Protein AF-A0A428YIZ1-F1 (afdb_monomer_lite)

Structure (mmCIF, N/CA/C/O backbone):
data_AF-A0A428YIZ1-F1
#
_entry.id   AF-A0A428YIZ1-F1
#
loop_
_atom_site.group_PDB
_atom_site.id
_atom_site.type_symbol
_atom_site.label_atom_id
_atom_site.label_alt_id
_atom_site.label_comp_id
_atom_site.label_asym_id
_atom_site.label_entity_id
_atom_site.label_seq_id
_atom_site.pdbx_PDB_ins_code
_atom_site.Cartn_x
_atom_site.Cartn_y
_atom_site.Cartn_z
_atom_site.occupancy
_atom_site.B_iso_or_equiv
_atom_site.auth_seq_id
_atom_site.auth_comp_id
_atom_site.auth_asym_id
_atom_site.auth_atom_id
_atom_site.pdbx_PDB_model_num
ATOM 1 N N . MET A 1 1 ? 55.150 41.122 67.627 1.00 48.12 1 MET A N 1
ATOM 2 C CA . MET A 1 1 ? 54.144 40.224 68.235 1.00 48.12 1 MET A CA 1
ATOM 3 C C . MET A 1 1 ? 53.347 39.588 67.114 1.00 48.12 1 MET A C 1
ATOM 5 O O . MET A 1 1 ? 52.821 40.310 66.280 1.00 48.12 1 MET A O 1
ATOM 9 N N . ALA A 1 2 ? 53.373 38.260 67.043 1.00 42.03 2 ALA A N 1
ATOM 10 C CA . ALA A 1 2 ? 52.772 37.461 65.983 1.00 42.03 2 ALA A CA 1
ATOM 11 C C . ALA A 1 2 ? 51.253 37.322 66.171 1.00 42.03 2 ALA A C 1
ATOM 13 O O . ALA A 1 2 ? 50.789 37.130 67.293 1.00 42.03 2 ALA A O 1
ATOM 14 N N . THR A 1 3 ? 50.493 37.347 65.077 1.00 49.41 3 THR A N 1
ATOM 15 C CA . THR A 1 3 ? 49.080 36.943 65.061 1.00 49.41 3 THR A CA 1
ATOM 16 C C . THR A 1 3 ? 48.881 35.945 63.924 1.00 49.41 3 THR A C 1
ATOM 18 O O . THR A 1 3 ? 48.845 36.294 62.749 1.00 49.41 3 THR A O 1
ATOM 21 N N . ASN A 1 4 ? 48.825 34.666 64.300 1.00 48.19 4 ASN A N 1
ATOM 22 C CA . ASN A 1 4 ? 48.534 33.535 63.425 1.00 48.19 4 ASN A CA 1
ATOM 23 C C . ASN A 1 4 ? 47.035 33.507 63.093 1.00 48.19 4 ASN A C 1
ATOM 25 O O . ASN A 1 4 ? 46.216 33.297 63.986 1.00 48.19 4 ASN A O 1
ATOM 29 N N . ALA A 1 5 ? 46.673 33.647 61.818 1.00 54.12 5 ALA A N 1
ATOM 30 C CA . ALA A 1 5 ? 45.310 33.409 61.349 1.00 54.12 5 ALA A CA 1
ATOM 31 C C . ALA A 1 5 ? 45.169 31.949 60.880 1.00 54.12 5 ALA A C 1
ATOM 33 O O . ALA A 1 5 ? 45.715 31.554 59.849 1.00 54.12 5 ALA A O 1
ATOM 34 N N . ARG A 1 6 ? 44.442 31.135 61.657 1.00 60.12 6 ARG A N 1
ATOM 35 C CA . ARG A 1 6 ? 44.039 29.769 61.286 1.00 60.12 6 ARG A CA 1
ATOM 36 C C . ARG A 1 6 ? 42.979 29.826 60.185 1.00 60.12 6 ARG A C 1
ATOM 38 O O . ARG A 1 6 ? 41.928 30.432 60.373 1.00 60.12 6 ARG A O 1
ATOM 45 N N . ARG A 1 7 ? 43.242 29.162 59.058 1.00 55.16 7 ARG A N 1
ATOM 46 C CA . ARG A 1 7 ? 42.255 28.918 57.998 1.00 55.16 7 ARG A CA 1
ATOM 47 C C . ARG A 1 7 ? 41.479 27.641 58.323 1.00 55.16 7 ARG A C 1
ATOM 49 O O . ARG A 1 7 ? 42.088 26.598 58.541 1.00 55.16 7 ARG A O 1
ATOM 56 N N . TRP A 1 8 ? 40.155 27.738 58.358 1.00 54.88 8 TRP A N 1
ATOM 57 C CA . TRP A 1 8 ? 39.244 26.601 58.474 1.00 54.88 8 TRP A CA 1
ATOM 58 C C . TRP A 1 8 ? 38.894 26.108 57.068 1.00 54.88 8 TRP A C 1
ATOM 60 O O . TRP A 1 8 ? 38.449 26.898 56.238 1.00 54.88 8 TRP A O 1
ATOM 70 N N . ALA A 1 9 ? 39.112 24.823 56.794 1.00 52.12 9 ALA A N 1
ATOM 71 C CA . ALA A 1 9 ? 38.628 24.161 55.588 1.00 52.12 9 ALA A CA 1
ATOM 72 C C . ALA A 1 9 ? 37.302 23.464 55.923 1.00 52.12 9 ALA A C 1
ATOM 74 O O . ALA A 1 9 ? 37.261 22.613 56.810 1.00 52.12 9 ALA A O 1
ATOM 75 N N . ALA A 1 10 ? 36.220 23.857 55.251 1.00 49.06 10 ALA A N 1
ATOM 76 C CA . ALA A 1 10 ? 34.921 23.205 55.357 1.00 49.06 10 ALA A CA 1
ATOM 77 C C . ALA A 1 10 ? 34.827 22.104 54.292 1.00 49.06 10 ALA A C 1
ATOM 79 O O . ALA A 1 10 ? 34.840 22.383 53.094 1.00 49.06 10 ALA A O 1
ATOM 80 N N . THR A 1 11 ? 34.757 20.851 54.732 1.00 53.66 11 THR A N 1
ATOM 81 C CA . THR A 1 11 ? 34.554 19.686 53.867 1.00 53.66 11 THR A CA 1
ATOM 82 C C . THR A 1 11 ? 33.058 19.539 53.585 1.00 53.66 11 THR A C 1
ATOM 84 O O . THR A 1 11 ? 32.290 19.231 54.493 1.00 53.66 11 THR A O 1
ATOM 87 N N . ALA A 1 12 ? 32.631 19.775 52.343 1.00 50.97 12 ALA A N 1
ATOM 88 C CA . ALA A 1 12 ? 31.260 19.525 51.900 1.00 50.97 12 ALA A CA 1
ATOM 89 C C . ALA A 1 12 ? 31.130 18.083 51.385 1.00 50.97 12 ALA A C 1
ATOM 91 O O . ALA A 1 12 ? 31.746 17.711 50.388 1.00 50.97 12 ALA A O 1
ATOM 92 N N . SER A 1 13 ? 30.336 17.265 52.072 1.00 54.56 13 SER A N 1
ATOM 93 C CA . SER A 1 13 ? 30.014 15.893 51.669 1.00 54.56 13 SER A CA 1
ATOM 94 C C . SER A 1 13 ? 28.770 15.895 50.775 1.00 54.56 13 SER A C 1
ATOM 96 O O . SER A 1 13 ? 27.661 16.128 51.253 1.00 54.56 13 SER A O 1
ATOM 98 N N . ILE A 1 14 ? 28.938 15.632 49.477 1.00 57.50 14 ILE A N 1
ATOM 99 C CA . ILE A 1 14 ? 27.821 15.414 48.546 1.00 57.50 14 ILE A CA 1
ATOM 100 C C . ILE A 1 14 ? 27.369 13.960 48.696 1.00 57.50 14 ILE A C 1
ATOM 102 O O . ILE A 1 14 ? 28.063 13.034 48.284 1.00 57.50 14 ILE A O 1
ATOM 106 N N . THR A 1 15 ? 26.207 13.761 49.316 1.00 54.72 15 THR A N 1
ATOM 107 C CA . THR A 1 15 ? 25.571 12.443 49.427 1.00 54.72 15 THR A CA 1
ATOM 108 C C . THR A 1 15 ? 24.739 12.212 48.168 1.00 54.72 15 THR A C 1
ATOM 110 O O . THR A 1 15 ? 23.670 12.796 48.011 1.00 54.72 15 THR A O 1
ATOM 113 N N . GLY A 1 16 ? 25.255 11.409 47.237 1.00 52.38 16 GLY A N 1
ATOM 114 C CA . GLY A 1 16 ? 24.530 11.004 46.034 1.00 52.38 16 GLY A CA 1
ATOM 115 C C . GLY A 1 16 ? 23.463 9.963 46.368 1.00 52.38 16 GLY A C 1
ATOM 116 O O . GLY A 1 16 ? 23.788 8.849 46.772 1.00 52.38 16 GLY A O 1
ATOM 117 N N . ILE A 1 17 ? 22.190 10.317 46.195 1.00 59.19 17 ILE A N 1
ATOM 118 C CA . ILE A 1 17 ? 21.072 9.371 46.264 1.00 59.19 17 ILE A CA 1
ATOM 119 C C . ILE A 1 17 ? 21.056 8.582 44.951 1.00 59.19 17 ILE A C 1
ATOM 121 O O . ILE A 1 17 ? 20.627 9.080 43.912 1.00 59.19 17 ILE A O 1
ATOM 125 N N . LEU A 1 18 ? 21.544 7.343 44.997 1.00 49.44 18 LEU A N 1
ATOM 126 C CA . LEU A 1 18 ? 21.353 6.353 43.940 1.00 49.44 18 LEU A CA 1
ATOM 127 C C . LEU A 1 18 ? 19.893 5.876 43.976 1.00 49.44 18 LEU A C 1
ATOM 129 O O . LEU A 1 18 ? 19.536 4.979 44.737 1.00 49.44 18 LEU A O 1
ATOM 133 N N . LEU A 1 19 ? 19.040 6.486 43.151 1.00 51.28 19 LEU A N 1
ATOM 134 C CA . LEU A 1 19 ? 17.727 5.944 42.800 1.00 51.28 19 LEU A CA 1
ATOM 135 C C . LEU A 1 19 ? 17.937 4.693 41.937 1.00 51.28 19 LEU A C 1
ATOM 137 O O . LEU A 1 19 ? 17.935 4.752 40.710 1.00 51.28 19 LEU A O 1
ATOM 141 N N . ALA A 1 20 ? 18.134 3.550 42.592 1.00 54.28 20 ALA A N 1
ATOM 142 C CA . ALA A 1 20 ? 18.012 2.234 41.977 1.00 54.28 20 ALA A CA 1
ATOM 143 C C . ALA A 1 20 ? 16.529 1.967 41.667 1.00 54.28 20 ALA A C 1
ATOM 145 O O . ALA A 1 20 ? 15.850 1.206 42.355 1.00 54.28 20 ALA A O 1
ATOM 146 N N . GLY A 1 21 ? 16.007 2.652 40.648 1.00 50.41 21 GLY A N 1
ATOM 147 C CA . GLY A 1 21 ? 14.739 2.299 40.031 1.00 50.41 21 GLY A CA 1
ATOM 148 C C . GLY A 1 21 ? 14.897 0.919 39.411 1.00 50.41 21 GLY A C 1
ATOM 149 O O . GLY A 1 21 ? 15.704 0.727 38.504 1.00 50.41 21 GLY A O 1
ATOM 150 N N . SER A 1 22 ? 14.168 -0.057 39.938 1.00 54.34 22 SER A N 1
ATOM 151 C CA . SER A 1 22 ? 14.052 -1.381 39.348 1.00 54.34 22 SER A CA 1
ATOM 152 C C . SER A 1 22 ? 13.446 -1.212 37.958 1.00 54.34 22 SER A C 1
ATOM 154 O O . SER A 1 22 ? 12.246 -0.992 37.811 1.00 54.34 22 SER A O 1
ATOM 156 N N . ALA A 1 23 ? 14.289 -1.271 36.928 1.00 54.16 23 ALA A N 1
ATOM 157 C CA . ALA A 1 23 ? 13.831 -1.396 35.558 1.00 54.16 23 ALA A CA 1
ATOM 158 C C . ALA A 1 23 ? 13.052 -2.712 35.480 1.00 54.16 23 ALA A C 1
ATOM 160 O O . ALA A 1 23 ? 13.639 -3.796 35.477 1.00 54.16 23 ALA A O 1
ATOM 161 N N . ALA A 1 24 ? 11.721 -2.621 35.510 1.00 55.56 24 ALA A N 1
ATOM 162 C CA . ALA A 1 24 ? 10.875 -3.765 35.237 1.00 55.56 24 ALA A CA 1
ATOM 163 C C . ALA A 1 24 ? 11.316 -4.346 33.883 1.00 55.56 24 ALA A C 1
ATOM 165 O O . ALA A 1 24 ? 11.581 -3.574 32.955 1.00 55.56 24 ALA A O 1
ATOM 166 N N . PRO A 1 25 ? 11.446 -5.677 33.761 1.00 54.97 25 PRO A N 1
ATOM 167 C CA . PRO A 1 25 ? 11.842 -6.285 32.504 1.00 54.97 25 PRO A CA 1
ATOM 168 C C . PRO A 1 25 ? 10.873 -5.810 31.427 1.00 54.97 25 PRO A C 1
ATOM 170 O O . PRO A 1 25 ? 9.657 -5.935 31.596 1.00 54.97 25 PRO A O 1
ATOM 173 N N . ALA A 1 26 ? 11.414 -5.242 30.347 1.00 50.91 26 ALA A N 1
ATOM 174 C CA . ALA A 1 26 ? 10.646 -4.899 29.165 1.00 50.91 26 ALA A CA 1
ATOM 175 C C . ALA A 1 26 ? 9.999 -6.190 28.655 1.00 50.91 26 ALA A C 1
ATOM 177 O O . ALA A 1 26 ? 10.637 -7.013 27.999 1.00 50.91 26 ALA A O 1
ATOM 178 N N . ARG A 1 27 ? 8.744 -6.426 29.044 1.00 49.59 27 ARG A N 1
ATOM 179 C CA . ARG A 1 27 ? 7.962 -7.517 28.485 1.00 49.59 27 ARG A CA 1
ATOM 180 C C . ARG A 1 27 ? 7.724 -7.151 27.031 1.00 49.59 27 ARG A C 1
ATOM 182 O O . ARG A 1 27 ? 7.247 -6.053 26.753 1.00 49.59 27 ARG A O 1
ATOM 189 N N . ALA A 1 28 ? 8.085 -8.056 26.124 1.00 53.25 28 ALA A N 1
ATOM 190 C CA . ALA A 1 28 ? 7.665 -7.955 24.736 1.00 53.25 28 ALA A CA 1
ATOM 191 C C . ALA A 1 28 ? 6.151 -7.712 24.736 1.00 53.25 28 ALA A C 1
ATOM 193 O O . ALA A 1 28 ? 5.416 -8.454 25.397 1.00 53.25 28 ALA A O 1
ATOM 194 N N . ALA A 1 29 ? 5.709 -6.631 24.089 1.00 56.50 29 ALA A N 1
ATOM 195 C CA . ALA A 1 29 ? 4.290 -6.369 23.921 1.00 56.50 29 ALA A CA 1
ATOM 196 C C . ALA A 1 29 ? 3.649 -7.643 23.353 1.00 56.50 29 ALA A C 1
ATOM 198 O O . ALA A 1 29 ? 4.204 -8.257 22.438 1.00 56.50 29 ALA A O 1
ATOM 199 N N . GLY A 1 30 ? 2.545 -8.089 23.955 1.00 61.31 30 GLY A N 1
ATOM 200 C CA . GLY A 1 30 ? 1.822 -9.255 23.454 1.00 61.31 30 GLY A CA 1
ATOM 201 C C . GLY A 1 30 ? 1.421 -9.063 21.985 1.00 61.31 30 GLY A C 1
ATOM 202 O O . GLY A 1 30 ? 1.450 -7.933 21.487 1.00 61.31 30 GLY A O 1
ATOM 203 N N . PRO A 1 31 ? 1.053 -10.144 21.276 1.00 67.31 31 PRO A N 1
ATOM 204 C CA . PRO A 1 31 ? 0.560 -10.028 19.910 1.00 67.31 31 PRO A CA 1
ATOM 205 C C . PRO A 1 31 ? -0.597 -9.023 19.870 1.00 67.31 31 PRO A C 1
ATOM 207 O O . PRO A 1 31 ? -1.558 -9.139 20.631 1.00 67.31 31 PRO A O 1
ATOM 210 N N . VAL A 1 32 ? -0.471 -8.006 19.019 1.00 77.69 32 VAL A N 1
ATOM 211 C CA . VAL A 1 32 ? -1.526 -7.010 18.823 1.00 77.69 32 VAL A CA 1
ATOM 212 C C . VAL A 1 32 ? -2.639 -7.681 18.027 1.00 77.69 32 VAL A C 1
ATOM 214 O O . VAL A 1 32 ? -2.438 -8.060 16.871 1.00 77.69 32 VAL A O 1
ATOM 217 N N . ASN A 1 33 ? -3.805 -7.836 18.652 1.00 86.94 33 ASN A N 1
ATOM 218 C CA . ASN A 1 33 ? -5.022 -8.197 17.936 1.00 86.94 33 ASN A CA 1
ATOM 219 C C . ASN A 1 33 ? -5.402 -7.004 17.061 1.00 86.94 33 ASN A C 1
ATOM 221 O O . ASN A 1 33 ? -5.727 -5.943 17.584 1.00 86.94 33 ASN A O 1
ATOM 225 N N . TRP A 1 34 ? -5.313 -7.169 15.748 1.00 92.31 34 TRP A N 1
ATOM 226 C CA . TRP A 1 34 ? -5.600 -6.120 14.778 1.00 92.31 34 TRP A CA 1
ATOM 227 C C . TRP A 1 34 ? -6.603 -6.632 13.746 1.00 92.31 34 TRP A C 1
ATOM 229 O O . TRP A 1 34 ? -6.740 -7.844 13.553 1.00 92.31 34 TRP A O 1
ATOM 239 N N . THR A 1 35 ? -7.275 -5.704 13.071 1.00 94.94 35 THR A N 1
ATOM 240 C CA . THR A 1 35 ? -8.258 -6.011 12.026 1.00 94.94 35 THR A CA 1
ATOM 241 C C . THR A 1 35 ? -8.006 -5.124 10.813 1.00 94.94 35 THR A C 1
ATOM 243 O O . THR A 1 35 ? -7.601 -3.970 10.959 1.00 94.94 35 THR A O 1
ATOM 246 N N . MET A 1 36 ? -8.253 -5.633 9.605 1.00 96.75 36 MET A N 1
ATOM 247 C CA . MET A 1 36 ? -8.278 -4.777 8.417 1.00 96.75 36 MET A CA 1
ATOM 248 C C . MET A 1 36 ? -9.347 -3.694 8.601 1.00 96.75 36 MET A C 1
ATOM 250 O O . MET A 1 36 ? -10.493 -3.985 8.938 1.00 96.75 36 MET A O 1
ATOM 254 N N . ALA A 1 37 ? -8.963 -2.437 8.414 1.00 97.50 37 ALA A N 1
ATOM 255 C CA . ALA A 1 37 ? -9.865 -1.304 8.441 1.00 97.50 37 ALA A CA 1
ATOM 256 C C . ALA A 1 37 ? -10.879 -1.480 7.301 1.00 97.50 37 ALA A C 1
ATOM 258 O O . ALA A 1 37 ? -10.455 -1.693 6.162 1.00 97.50 37 ALA A O 1
ATOM 259 N N . PRO A 1 38 ? -12.193 -1.396 7.571 1.00 97.56 38 PRO A N 1
ATOM 260 C CA . PRO A 1 38 ? -13.209 -1.588 6.539 1.00 97.56 38 PRO A CA 1
ATOM 261 C C . PRO A 1 38 ? -13.114 -0.588 5.387 1.00 97.56 38 PRO A C 1
ATOM 263 O O . PRO A 1 38 ? -13.536 -0.897 4.282 1.00 97.56 38 PRO A O 1
ATOM 266 N N . CYS A 1 39 ? -12.590 0.610 5.650 1.00 97.62 39 CYS A N 1
ATOM 267 C CA . CYS A 1 39 ? -12.473 1.672 4.666 1.00 97.62 39 CYS A CA 1
ATOM 268 C C . CYS A 1 39 ? -11.176 2.449 4.890 1.00 97.62 39 CYS A C 1
ATOM 270 O O . CYS A 1 39 ? -10.897 2.908 6.004 1.00 97.62 39 CYS A O 1
ATOM 272 N N . VAL A 1 40 ? -10.402 2.622 3.819 1.00 97.88 40 VAL A N 1
ATOM 273 C CA . VAL A 1 40 ? -9.247 3.523 3.782 1.00 97.88 40 VAL A CA 1
ATOM 274 C C . VAL A 1 40 ? -9.178 4.244 2.435 1.00 97.88 40 VAL A C 1
ATOM 276 O O . VAL A 1 40 ? -9.596 3.694 1.418 1.00 97.88 40 VAL A O 1
ATOM 279 N N . THR A 1 41 ? -8.619 5.449 2.425 1.00 97.38 41 THR A N 1
ATOM 280 C CA . THR A 1 41 ? -8.387 6.248 1.217 1.00 97.38 41 THR A CA 1
ATOM 281 C C . THR A 1 41 ? -6.894 6.471 1.047 1.00 97.38 41 THR A C 1
ATOM 283 O O . THR A 1 41 ? -6.228 6.912 1.982 1.00 97.38 41 THR A O 1
ATOM 286 N N . VAL A 1 42 ? -6.357 6.192 -0.141 1.00 96.38 42 VAL A N 1
ATOM 287 C CA . VAL A 1 42 ? -4.965 6.527 -0.472 1.00 96.38 42 VAL A CA 1
ATOM 288 C C . VAL A 1 42 ? -4.901 7.979 -0.923 1.00 96.38 42 VAL A C 1
ATOM 290 O O . VAL A 1 42 ? -5.548 8.349 -1.899 1.00 96.38 42 VAL A O 1
ATOM 293 N N . GLU A 1 43 ? -4.126 8.799 -0.221 1.00 93.38 43 GLU A N 1
ATOM 294 C CA . GLU A 1 43 ? -3.969 10.218 -0.554 1.00 93.38 43 GLU A CA 1
ATOM 295 C C . GLU A 1 43 ? -2.802 10.438 -1.516 1.00 93.38 43 GLU A C 1
ATOM 297 O O . GLU A 1 43 ? -2.918 11.184 -2.487 1.00 93.38 43 GLU A O 1
ATOM 302 N N . ALA A 1 44 ? -1.678 9.770 -1.257 1.00 90.62 44 ALA A N 1
ATOM 303 C CA . ALA A 1 44 ? -0.488 9.836 -2.091 1.00 90.62 44 ALA A CA 1
ATOM 304 C C . ALA A 1 44 ? 0.389 8.595 -1.899 1.00 90.62 44 ALA A C 1
ATOM 306 O O . ALA A 1 44 ? 0.452 8.038 -0.801 1.00 90.62 44 ALA A O 1
ATOM 307 N N . MET A 1 45 ? 1.107 8.217 -2.957 1.00 91.62 45 MET A N 1
ATOM 308 C CA . MET A 1 45 ? 2.271 7.336 -2.898 1.00 91.62 45 MET A CA 1
ATOM 309 C C . MET A 1 45 ? 3.396 7.925 -3.745 1.00 91.62 45 MET A C 1
ATOM 311 O O . MET A 1 45 ? 3.143 8.474 -4.819 1.00 91.62 45 MET A O 1
ATOM 315 N N . GLN A 1 46 ? 4.627 7.799 -3.265 1.00 90.50 46 GLN A N 1
ATOM 316 C CA . GLN A 1 46 ? 5.834 8.256 -3.943 1.00 90.50 46 GLN A CA 1
ATOM 317 C C . GLN A 1 46 ? 6.997 7.282 -3.698 1.00 90.50 46 GLN A C 1
ATOM 319 O O . GLN A 1 46 ? 7.009 6.588 -2.676 1.00 90.50 46 GLN A O 1
ATOM 324 N N . PRO A 1 47 ? 7.986 7.228 -4.604 1.00 85.62 47 PRO A N 1
ATOM 325 C CA . PRO A 1 47 ? 9.269 6.609 -4.301 1.00 85.62 47 PRO A CA 1
ATOM 326 C C . PRO A 1 47 ? 9.867 7.213 -3.028 1.00 85.62 47 PRO A C 1
ATOM 328 O O . PRO A 1 47 ? 9.891 8.434 -2.869 1.00 85.62 47 PRO A O 1
ATOM 331 N N . GLY A 1 48 ? 10.330 6.364 -2.118 1.00 79.75 48 GLY A N 1
ATOM 332 C CA . GLY A 1 48 ? 11.066 6.792 -0.937 1.00 79.75 48 GLY A CA 1
ATOM 333 C C . GLY A 1 48 ? 12.549 6.959 -1.255 1.00 79.75 48 GLY A C 1
ATOM 334 O O . GLY A 1 48 ? 13.112 6.241 -2.078 1.00 79.75 48 GLY A O 1
ATOM 335 N N . VAL A 1 49 ? 13.208 7.895 -0.577 1.00 67.12 49 VAL A N 1
ATOM 336 C CA . VAL A 1 49 ? 14.659 8.118 -0.703 1.00 67.12 49 VAL A CA 1
ATOM 337 C C . VAL A 1 49 ? 15.366 7.471 0.479 1.00 67.12 49 VAL A C 1
ATOM 339 O O . VAL A 1 49 ? 15.443 8.047 1.563 1.00 67.12 49 VAL A O 1
ATOM 342 N N . MET A 1 50 ? 15.904 6.265 0.296 1.00 62.06 50 MET A N 1
ATOM 343 C CA . MET A 1 50 ? 16.629 5.578 1.366 1.00 62.06 50 MET A CA 1
ATOM 344 C C . MET A 1 50 ? 18.141 5.828 1.256 1.00 62.06 50 MET A C 1
ATOM 346 O O . MET A 1 50 ? 18.887 5.063 0.651 1.00 62.06 50 MET A O 1
ATOM 350 N N . LEU A 1 51 ? 18.603 6.916 1.880 1.00 55.84 51 LEU A N 1
ATOM 351 C CA . LEU A 1 51 ? 19.988 7.400 1.770 1.00 55.84 51 LEU A CA 1
ATOM 352 C C . LEU A 1 51 ? 21.050 6.491 2.429 1.00 55.84 51 LEU A C 1
ATOM 354 O O . LEU A 1 51 ? 22.235 6.660 2.151 1.00 55.84 51 LEU A O 1
ATOM 358 N N . GLU A 1 52 ? 20.664 5.526 3.276 1.00 55.59 52 GLU A N 1
ATOM 359 C CA . GLU A 1 52 ? 21.618 4.735 4.081 1.00 55.59 52 GLU A CA 1
ATOM 360 C C . GLU A 1 52 ? 21.705 3.232 3.730 1.00 55.59 52 GLU A C 1
ATOM 362 O O . GLU A 1 52 ? 22.705 2.600 4.066 1.00 55.59 52 GLU A O 1
ATOM 367 N N . PHE A 1 53 ? 20.730 2.646 3.013 1.00 55.19 53 PHE A N 1
ATOM 368 C CA . PHE A 1 53 ? 20.681 1.191 2.713 1.00 55.19 53 PHE A CA 1
ATOM 369 C C . PHE A 1 53 ? 20.432 0.869 1.233 1.00 55.19 53 PHE A C 1
ATOM 371 O O . PHE A 1 53 ? 19.791 -0.130 0.906 1.00 55.19 53 PHE A O 1
ATOM 378 N N . ASN A 1 54 ? 20.960 1.727 0.362 1.00 49.78 54 ASN A N 1
ATOM 379 C CA . ASN A 1 54 ? 20.679 1.888 -1.070 1.00 49.78 54 ASN A CA 1
ATOM 380 C C . ASN A 1 54 ? 20.916 0.660 -1.991 1.00 49.78 54 ASN A C 1
ATOM 382 O O . ASN A 1 54 ? 21.109 0.835 -3.186 1.00 49.78 54 ASN A O 1
ATOM 386 N N . TRP A 1 55 ? 21.037 -0.567 -1.468 1.00 54.97 55 TRP A N 1
ATOM 387 C CA . TRP A 1 55 ? 21.495 -1.731 -2.247 1.00 54.97 55 TRP A CA 1
ATOM 388 C C . TRP A 1 55 ? 20.556 -2.938 -2.200 1.00 54.97 55 TRP A C 1
ATOM 390 O O . TRP A 1 55 ? 20.765 -3.867 -2.972 1.00 54.97 55 TRP A O 1
ATOM 400 N N . LEU A 1 56 ? 19.585 -2.989 -1.277 1.00 60.50 56 LEU A N 1
ATOM 401 C CA . LEU A 1 56 ? 18.796 -4.214 -1.067 1.00 60.50 56 LEU A CA 1
ATOM 402 C C . LEU A 1 56 ? 17.317 -4.089 -1.417 1.00 60.50 56 LEU A C 1
ATOM 404 O O . LEU A 1 56 ? 16.722 -5.105 -1.763 1.00 60.50 56 LEU A O 1
ATOM 408 N N . TYR A 1 57 ? 16.727 -2.894 -1.323 1.00 65.31 57 TYR A N 1
ATOM 409 C CA . TYR A 1 57 ? 15.308 -2.672 -1.610 1.00 65.31 57 TYR A CA 1
ATOM 410 C C . TYR A 1 57 ? 15.067 -1.224 -2.025 1.00 65.31 57 TYR A C 1
ATOM 412 O O . TYR A 1 57 ? 15.623 -0.318 -1.399 1.00 65.31 57 TYR A O 1
ATOM 420 N N . ASN A 1 58 ? 14.155 -1.011 -2.970 1.00 72.00 58 ASN A N 1
ATOM 421 C CA . ASN A 1 58 ? 13.543 0.300 -3.152 1.00 72.00 58 ASN A CA 1
ATOM 422 C C . ASN A 1 58 ? 12.399 0.473 -2.155 1.00 72.00 58 ASN A C 1
ATOM 424 O O . ASN A 1 58 ? 11.658 -0.473 -1.831 1.00 72.00 58 ASN A O 1
ATOM 428 N N . THR A 1 59 ? 12.257 1.695 -1.654 1.00 80.19 59 THR A N 1
ATOM 429 C CA . THR A 1 59 ? 11.208 2.041 -0.704 1.00 80.19 59 THR A CA 1
ATOM 430 C C . THR A 1 59 ? 10.090 2.801 -1.390 1.00 80.19 59 THR A C 1
ATOM 432 O O . THR A 1 59 ? 10.304 3.575 -2.315 1.00 80.19 59 THR A O 1
ATOM 435 N N . VAL A 1 60 ? 8.869 2.582 -0.918 1.00 85.00 60 VAL A N 1
ATOM 436 C CA . VAL A 1 60 ? 7.711 3.394 -1.286 1.00 85.00 60 VAL A CA 1
ATOM 437 C C . VAL A 1 60 ? 7.141 3.996 -0.027 1.00 85.00 60 VAL A C 1
ATOM 439 O O . VAL A 1 60 ? 6.981 3.310 0.987 1.00 85.00 60 VAL A O 1
ATOM 442 N N . GLU A 1 61 ? 6.847 5.280 -0.113 1.00 90.06 61 GLU A N 1
ATOM 443 C CA . GLU A 1 61 ? 6.203 6.055 0.926 1.00 90.06 61 GLU A CA 1
ATOM 444 C C . GLU A 1 61 ? 4.799 6.424 0.485 1.00 90.06 61 GLU A C 1
ATOM 446 O O . GLU A 1 61 ? 4.533 6.633 -0.698 1.00 90.06 61 GLU A O 1
ATOM 451 N N . GLY A 1 62 ? 3.893 6.539 1.441 1.00 91.88 62 GLY A N 1
ATOM 452 C CA . GLY A 1 62 ? 2.565 7.028 1.156 1.00 91.88 62 GLY A CA 1
ATOM 453 C C . GLY A 1 62 ? 1.809 7.472 2.387 1.00 91.88 62 GLY A C 1
ATOM 454 O O . GLY A 1 62 ? 2.237 7.301 3.532 1.00 91.88 62 GLY A O 1
ATOM 455 N N . THR A 1 63 ? 0.647 8.039 2.110 1.00 95.00 63 THR A N 1
ATOM 456 C CA . THR A 1 63 ? -0.276 8.570 3.103 1.00 95.00 63 THR A CA 1
ATOM 457 C C . THR A 1 63 ? -1.647 7.966 2.854 1.00 95.00 63 THR A C 1
ATOM 459 O O . THR A 1 63 ? -2.150 7.980 1.727 1.00 95.00 63 THR A O 1
ATOM 462 N N . VAL A 1 64 ? -2.241 7.412 3.908 1.00 96.75 64 VAL A N 1
ATOM 463 C CA . VAL A 1 64 ? -3.573 6.806 3.886 1.00 96.75 64 VAL A CA 1
ATOM 464 C C . VAL A 1 64 ? -4.410 7.435 4.988 1.00 96.75 64 VAL A C 1
ATOM 466 O O . VAL A 1 64 ? -3.930 7.562 6.113 1.00 96.75 64 VAL A O 1
ATOM 469 N N . SER A 1 65 ? -5.665 7.767 4.703 1.00 97.56 65 SER A N 1
ATOM 470 C CA . SER A 1 65 ? -6.634 8.163 5.726 1.00 97.56 65 SER A CA 1
ATOM 471 C C . SER A 1 65 ? -7.688 7.090 5.972 1.00 97.56 65 SER A C 1
ATOM 473 O O . SER A 1 65 ? -8.128 6.386 5.061 1.00 97.56 65 SER A O 1
ATOM 475 N N . GLN A 1 66 ? -8.098 6.943 7.229 1.00 96.56 66 GLN A N 1
ATOM 476 C CA . GLN A 1 66 ? -9.180 6.049 7.614 1.00 96.56 66 GLN A CA 1
ATOM 477 C C . GLN A 1 66 ? -10.529 6.667 7.228 1.00 96.56 66 GLN A C 1
ATOM 479 O O . GLN A 1 66 ? -10.808 7.817 7.565 1.00 96.56 66 GLN A O 1
ATOM 484 N N . CYS A 1 67 ? -11.404 5.907 6.573 1.00 97.62 67 CYS A N 1
ATOM 485 C CA . CYS A 1 67 ? -12.787 6.318 6.323 1.00 97.62 67 CYS A CA 1
ATOM 486 C C . CYS A 1 67 ? -13.778 5.441 7.096 1.00 97.62 67 CYS A C 1
ATOM 488 O O . CYS A 1 67 ? -13.409 4.442 7.710 1.00 97.62 67 CYS A O 1
ATOM 490 N N . GLY A 1 68 ? -15.042 5.864 7.159 1.00 94.75 68 GLY A N 1
ATOM 491 C CA . GLY A 1 68 ? -16.081 5.099 7.848 1.00 94.75 68 GLY A CA 1
ATOM 492 C C . GLY A 1 68 ? -16.529 3.883 7.023 1.00 94.75 68 GLY A C 1
ATOM 493 O O . GLY A 1 68 ? -16.650 4.017 5.807 1.00 94.75 68 GLY A O 1
ATOM 494 N N . PRO A 1 69 ? -16.845 2.733 7.649 1.00 97.12 69 PRO A N 1
ATOM 495 C CA . PRO A 1 69 ? -16.824 2.466 9.091 1.00 97.12 69 PRO A CA 1
ATOM 496 C C . PRO A 1 69 ? -15.416 2.169 9.646 1.00 97.12 69 PRO A C 1
ATOM 498 O O . PRO A 1 69 ? -14.552 1.652 8.945 1.00 97.12 69 PRO A O 1
ATOM 501 N N . VAL A 1 70 ? -15.211 2.465 10.936 1.00 97.00 70 VAL A N 1
ATOM 502 C CA . VAL A 1 70 ? -13.933 2.296 11.660 1.00 97.00 70 VAL A CA 1
ATOM 503 C C . VAL A 1 70 ? -14.014 1.165 12.685 1.00 97.00 70 VAL A C 1
ATOM 505 O O . VAL A 1 70 ? -15.088 0.875 13.212 1.00 97.00 70 VAL A O 1
ATOM 508 N N . VAL A 1 71 ? -12.875 0.542 12.991 1.00 96.69 71 VAL A N 1
ATOM 509 C CA . VAL A 1 71 ? -12.759 -0.551 13.972 1.00 96.69 71 VAL A CA 1
ATOM 510 C C . VAL A 1 71 ? -11.550 -0.338 14.879 1.00 96.69 71 VAL A C 1
ATOM 512 O O . VAL A 1 71 ? -10.561 0.274 14.472 1.00 96.69 71 VAL A O 1
ATOM 515 N N . GLU A 1 72 ? -11.628 -0.848 16.109 1.00 94.44 72 GLU A N 1
ATOM 516 C CA . GLU A 1 72 ? -10.505 -0.835 17.050 1.00 94.44 72 GLU A CA 1
ATOM 517 C C . GLU A 1 72 ? -9.324 -1.641 16.494 1.00 94.44 72 GLU A C 1
ATOM 519 O O . GLU A 1 72 ? -9.512 -2.708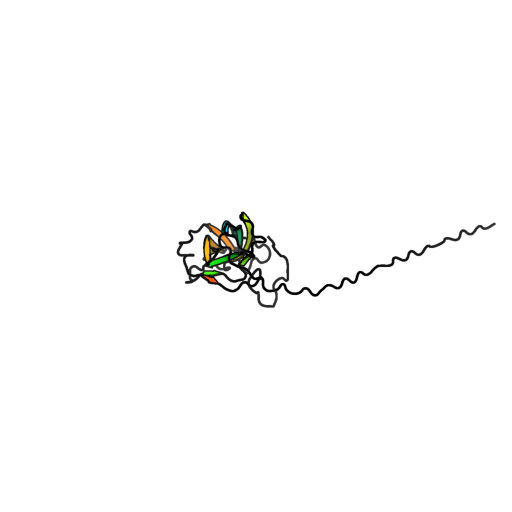 15.905 1.00 94.44 72 GLU A O 1
ATOM 524 N N . ALA A 1 73 ? -8.107 -1.108 16.657 1.00 92.81 73 ALA A N 1
ATOM 525 C CA . ALA A 1 73 ? -6.887 -1.660 16.062 1.00 92.81 73 ALA A CA 1
ATOM 526 C C . ALA A 1 73 ? -7.018 -1.914 14.543 1.00 92.81 73 ALA A C 1
ATOM 528 O O . ALA A 1 73 ? -6.486 -2.893 14.008 1.00 92.81 73 ALA A O 1
ATOM 529 N N . GLY A 1 74 ? -7.755 -1.030 13.860 1.00 95.88 74 GLY A N 1
ATOM 530 C CA . GLY A 1 74 ? -7.893 -1.019 12.412 1.00 95.88 74 GLY A CA 1
ATOM 531 C C . GLY A 1 74 ? -6.568 -0.707 11.720 1.00 95.88 74 GLY A C 1
ATOM 532 O O . GLY A 1 74 ? -5.788 0.124 12.183 1.00 95.88 74 GLY A O 1
ATOM 533 N N . GLY A 1 75 ? -6.320 -1.344 10.583 1.00 96.00 75 GLY A N 1
ATOM 534 C CA . GLY A 1 75 ? -5.137 -1.080 9.773 1.00 96.00 75 GLY A CA 1
ATOM 535 C C . GLY A 1 75 ? -5.323 -1.424 8.305 1.00 96.00 75 GLY A C 1
ATOM 536 O O . GLY A 1 75 ? -6.347 -1.953 7.899 1.00 96.00 75 GLY A O 1
ATOM 537 N N . PHE A 1 76 ? -4.316 -1.150 7.498 1.00 96.81 76 PHE A N 1
ATOM 538 C CA . PHE A 1 76 ? -4.286 -1.507 6.086 1.00 96.81 76 PHE A CA 1
ATOM 539 C C . PHE A 1 76 ? -3.069 -2.372 5.786 1.00 96.81 76 PHE A C 1
ATOM 541 O O . PHE A 1 76 ? -2.137 -2.488 6.590 1.00 96.81 76 PHE A O 1
ATOM 548 N N . ARG A 1 77 ? -3.081 -2.995 4.613 1.00 94.75 77 ARG A N 1
ATOM 549 C CA . ARG A 1 77 ? -1.938 -3.731 4.068 1.00 94.75 77 ARG A CA 1
ATOM 550 C C . ARG A 1 77 ? -1.509 -3.084 2.773 1.00 94.75 77 ARG A C 1
ATOM 552 O O . ARG A 1 77 ? -2.333 -2.513 2.070 1.00 94.75 77 ARG A O 1
ATOM 559 N N . VAL A 1 78 ? -0.241 -3.243 2.429 1.00 93.69 78 VAL A N 1
ATOM 560 C CA . VAL A 1 78 ? 0.231 -2.924 1.083 1.00 93.69 78 VAL A CA 1
ATOM 561 C C . VAL A 1 78 ? 0.709 -4.199 0.403 1.00 93.69 78 VAL A C 1
ATOM 563 O O . VAL A 1 78 ? 1.503 -4.960 0.969 1.00 93.69 78 VAL A O 1
ATOM 566 N N . ALA A 1 79 ? 0.170 -4.442 -0.787 1.00 94.00 79 ALA A N 1
ATOM 567 C CA . ALA A 1 79 ? 0.466 -5.585 -1.632 1.00 94.00 79 ALA A CA 1
ATOM 568 C C . ALA A 1 79 ? 1.367 -5.187 -2.799 1.00 94.00 79 ALA A C 1
ATOM 570 O O . ALA A 1 79 ? 1.226 -4.094 -3.348 1.00 94.00 79 ALA A O 1
ATOM 571 N N . THR A 1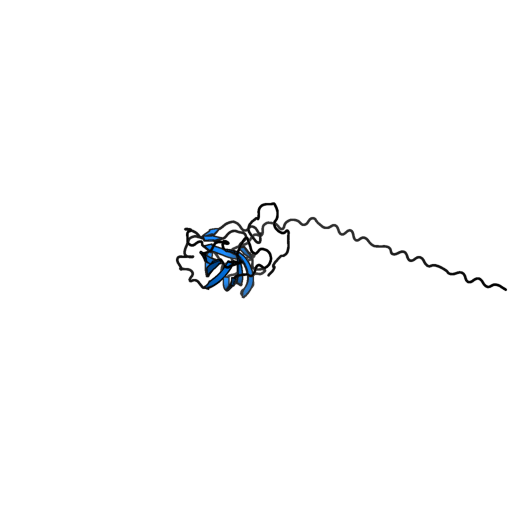 80 ? 2.249 -6.100 -3.190 1.00 92.94 80 THR A N 1
ATOM 572 C CA . THR A 1 80 ? 3.121 -5.987 -4.360 1.00 92.94 80 THR A CA 1
ATOM 573 C C . THR A 1 80 ? 2.703 -7.013 -5.410 1.00 92.94 80 THR A C 1
ATOM 575 O O . THR A 1 80 ? 2.298 -8.127 -5.077 1.00 92.94 80 THR A O 1
ATOM 578 N N . TYR A 1 81 ? 2.788 -6.646 -6.685 1.00 92.88 81 TYR A N 1
ATOM 579 C CA . TYR A 1 81 ? 2.405 -7.485 -7.816 1.00 92.88 81 TYR A CA 1
ATOM 580 C C . TYR A 1 81 ? 3.540 -7.510 -8.830 1.00 92.88 81 TYR A C 1
ATOM 582 O O . TYR A 1 81 ? 3.847 -6.502 -9.464 1.00 92.88 81 TYR A O 1
ATOM 590 N N . SER A 1 82 ? 4.159 -8.675 -8.985 1.00 90.69 82 SER A N 1
ATOM 591 C CA . SER A 1 82 ? 5.124 -8.901 -10.056 1.00 90.69 82 SER A CA 1
ATOM 592 C C . SER A 1 82 ? 4.382 -9.136 -11.380 1.00 90.69 82 SER A C 1
ATOM 594 O O . SER A 1 82 ? 3.339 -9.807 -11.395 1.00 90.69 82 SER A O 1
ATOM 596 N N . PRO A 1 83 ? 4.884 -8.609 -12.511 1.00 89.62 83 PRO A N 1
ATOM 597 C CA . PRO A 1 83 ? 4.227 -8.750 -13.807 1.00 89.62 83 PRO A CA 1
ATOM 598 C C . PRO A 1 83 ? 4.181 -10.219 -14.241 1.00 89.62 83 PRO A C 1
ATOM 600 O O . PRO A 1 83 ? 3.186 -10.658 -14.815 1.00 89.62 83 PRO A O 1
ATOM 603 N N . ASN A 1 84 ? 5.206 -10.991 -13.865 1.00 89.12 84 ASN A N 1
ATOM 604 C CA . ASN A 1 84 ? 5.386 -12.393 -14.239 1.00 89.12 84 ASN A CA 1
ATOM 605 C C . ASN A 1 84 ? 4.759 -13.387 -13.248 1.00 89.12 84 ASN A C 1
ATOM 607 O O . ASN A 1 84 ? 4.858 -14.596 -13.453 1.00 89.12 84 ASN A O 1
ATOM 611 N N . GLU A 1 85 ? 4.124 -12.904 -12.178 1.00 91.12 85 GLU A N 1
ATOM 612 C CA . GLU A 1 85 ? 3.482 -13.764 -11.185 1.00 91.12 85 GLU A CA 1
ATOM 613 C C . GLU A 1 85 ? 1.962 -13.774 -11.318 1.00 91.12 85 GLU A C 1
ATOM 615 O O . GLU A 1 85 ? 1.337 -12.781 -11.694 1.00 91.12 85 GLU A O 1
ATOM 620 N N . ALA A 1 86 ? 1.365 -14.925 -11.004 1.00 94.94 86 ALA A N 1
ATOM 621 C CA . ALA A 1 86 ? -0.081 -15.127 -11.062 1.00 94.94 86 ALA A CA 1
ATOM 622 C C . ALA A 1 86 ? -0.823 -14.483 -9.881 1.00 94.94 86 ALA A C 1
ATOM 624 O O . ALA A 1 86 ? -2.031 -14.282 -9.960 1.00 94.94 86 ALA A O 1
ATOM 625 N N . THR A 1 87 ? -0.112 -14.165 -8.799 1.00 95.69 87 THR A N 1
ATOM 626 C CA . THR A 1 87 ? -0.669 -13.585 -7.575 1.00 95.69 87 THR A CA 1
ATOM 627 C C . THR A 1 87 ? 0.183 -12.418 -7.091 1.00 95.69 87 THR A C 1
ATOM 629 O O . THR A 1 87 ? 1.393 -12.392 -7.310 1.00 95.69 87 THR A O 1
ATOM 632 N N . GLY A 1 88 ? -0.438 -11.469 -6.396 1.00 93.81 88 GLY A N 1
ATOM 633 C CA . GLY A 1 88 ? 0.265 -10.488 -5.577 1.00 93.81 88 GLY A CA 1
ATOM 634 C C . GLY A 1 88 ? 0.608 -11.028 -4.190 1.00 93.81 88 GLY A C 1
ATOM 635 O O . GLY A 1 88 ? 0.071 -12.045 -3.745 1.00 93.81 88 GLY A O 1
ATOM 636 N N . TYR A 1 89 ? 1.460 -10.305 -3.470 1.00 92.50 89 TYR A N 1
ATOM 637 C CA . TYR A 1 89 ? 1.878 -10.651 -2.114 1.00 92.50 89 TYR A CA 1
ATOM 638 C C . TYR A 1 89 ? 1.702 -9.476 -1.160 1.00 92.50 89 TYR A C 1
ATOM 640 O O . TYR A 1 89 ? 2.165 -8.369 -1.417 1.00 92.50 89 TYR A O 1
ATOM 648 N N . ALA A 1 90 ? 1.077 -9.730 -0.012 1.00 92.06 90 ALA A N 1
ATOM 649 C CA . ALA A 1 90 ? 0.928 -8.769 1.077 1.00 92.06 90 ALA A CA 1
ATOM 650 C C . ALA A 1 90 ? 1.494 -9.367 2.375 1.00 92.06 90 ALA A C 1
ATOM 652 O O . ALA A 1 90 ? 0.743 -9.901 3.211 1.00 92.06 90 ALA A O 1
ATOM 653 N N . PRO A 1 91 ? 2.826 -9.334 2.551 1.00 87.69 91 PRO A N 1
ATOM 654 C CA . PRO A 1 91 ? 3.457 -9.910 3.722 1.00 87.69 91 PRO A CA 1
ATOM 655 C C . PRO A 1 91 ? 3.037 -9.169 4.996 1.00 87.69 91 PRO A C 1
ATOM 657 O O . PRO A 1 91 ? 2.782 -7.968 4.996 1.00 87.69 91 PRO A O 1
ATOM 660 N N . GLY A 1 92 ? 3.001 -9.878 6.121 1.00 87.56 92 GLY A N 1
ATOM 661 C CA . GLY A 1 92 ? 2.540 -9.346 7.399 1.00 87.56 92 GLY A CA 1
ATOM 662 C C . GLY A 1 92 ? 3.337 -8.161 7.942 1.00 87.56 92 GLY A C 1
ATOM 663 O O . GLY A 1 92 ? 2.801 -7.401 8.739 1.00 87.56 92 GLY A O 1
ATOM 664 N N . TYR A 1 93 ? 4.584 -7.959 7.506 1.00 84.31 93 TYR A N 1
ATOM 665 C CA . TYR A 1 93 ? 5.374 -6.772 7.857 1.00 84.31 93 TYR A CA 1
ATOM 666 C C . TYR A 1 93 ? 4.972 -5.510 7.063 1.00 84.31 93 TYR A C 1
ATOM 668 O O . TYR A 1 93 ? 5.432 -4.415 7.387 1.00 84.31 93 TYR A O 1
ATOM 676 N N . ASN A 1 94 ? 4.093 -5.630 6.060 1.00 88.00 94 ASN A N 1
ATOM 677 C CA . ASN A 1 94 ? 3.498 -4.507 5.317 1.00 88.00 94 ASN A CA 1
ATOM 678 C C . ASN A 1 94 ? 2.143 -4.060 5.891 1.00 88.00 94 ASN A C 1
ATOM 680 O O . ASN A 1 94 ? 1.466 -3.227 5.295 1.00 88.00 94 ASN A O 1
ATOM 684 N N . VAL A 1 95 ? 1.730 -4.602 7.039 1.00 91.31 95 VAL A N 1
ATOM 685 C CA . VAL A 1 95 ? 0.552 -4.113 7.768 1.00 91.31 95 VAL A CA 1
ATOM 686 C C . VAL A 1 95 ? 0.902 -2.803 8.470 1.00 91.31 95 VAL A C 1
ATOM 688 O O . VAL A 1 95 ? 1.962 -2.679 9.092 1.00 91.31 95 VAL A O 1
ATOM 691 N N . ARG A 1 96 ? 0.002 -1.826 8.400 1.00 92.44 96 ARG A N 1
ATOM 692 C CA . ARG A 1 96 ? 0.107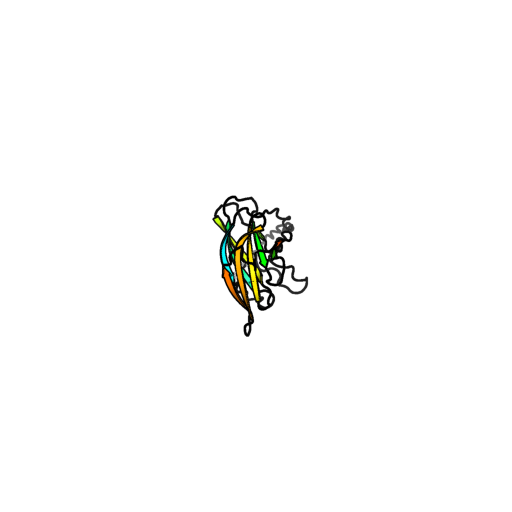 -0.538 9.091 1.00 92.44 96 ARG A CA 1
ATOM 693 C C . ARG A 1 96 ? -1.186 -0.294 9.849 1.00 92.44 96 ARG A C 1
ATOM 695 O O . ARG A 1 96 ? -2.264 -0.448 9.289 1.00 92.44 96 ARG A O 1
ATOM 702 N N . LEU A 1 97 ? -1.070 0.029 11.131 1.00 93.38 97 LEU A N 1
ATOM 703 C CA . LEU A 1 97 ? -2.219 0.271 12.000 1.00 93.38 97 LEU A CA 1
ATOM 704 C C . LEU A 1 97 ? -2.473 1.774 12.103 1.00 93.38 97 LEU A C 1
ATOM 706 O O . LEU A 1 97 ? -1.527 2.564 12.099 1.00 93.38 97 LEU A O 1
ATOM 710 N N . PHE A 1 98 ? -3.740 2.148 12.228 1.00 94.19 98 PHE A N 1
ATOM 711 C CA . PHE A 1 98 ? -4.118 3.469 12.711 1.00 94.19 98 PHE A CA 1
ATOM 712 C C . PHE A 1 98 ? -3.883 3.531 14.229 1.00 94.19 98 PHE A C 1
ATOM 714 O O . PHE A 1 98 ? -3.989 2.527 14.938 1.00 94.19 98 PHE A O 1
ATOM 721 N N . ALA A 1 99 ? -3.493 4.701 14.723 1.00 92.75 99 ALA A N 1
ATOM 722 C CA . ALA A 1 99 ? -3.265 4.976 16.135 1.00 92.75 99 ALA A CA 1
ATOM 723 C C . ALA A 1 99 ? -4.573 5.184 16.918 1.00 92.75 99 ALA A C 1
ATOM 725 O O . ALA A 1 99 ? -4.580 5.029 18.141 1.00 92.75 99 ALA A O 1
ATOM 726 N N . SER A 1 100 ? -5.674 5.521 16.247 1.00 94.19 100 SER A N 1
ATOM 727 C CA . SER A 1 100 ? -7.000 5.676 16.843 1.00 94.19 100 SER A CA 1
ATOM 728 C C . SER A 1 100 ? -8.112 5.123 15.934 1.00 94.19 100 SER A C 1
ATOM 730 O O . SER A 1 100 ? -7.871 4.398 14.971 1.00 94.19 100 SER A O 1
ATOM 732 N N . THR A 1 101 ? -9.362 5.402 16.303 1.00 96.50 101 THR A N 1
ATOM 733 C CA . THR A 1 101 ? -10.566 5.043 15.538 1.00 96.50 101 THR A CA 1
ATOM 734 C C . THR A 1 101 ? -11.275 6.290 15.006 1.00 96.50 101 THR A C 1
ATOM 736 O O . THR A 1 101 ? -12.502 6.317 14.907 1.00 96.50 101 THR A O 1
ATOM 739 N N . ALA A 1 102 ? -10.546 7.381 14.779 1.00 97.44 102 ALA A N 1
ATOM 740 C CA . ALA A 1 102 ? -11.126 8.609 14.258 1.00 97.44 102 ALA A CA 1
ATOM 741 C C . ALA A 1 102 ? -11.264 8.524 12.729 1.00 97.44 102 ALA A C 1
ATOM 743 O O . ALA A 1 102 ? -10.295 8.279 12.018 1.00 97.44 102 ALA A O 1
ATOM 744 N N . VAL A 1 103 ? -12.465 8.783 12.200 1.00 97.75 103 VAL A N 1
ATOM 745 C CA . VAL A 1 103 ? -12.640 8.978 10.750 1.00 97.75 103 VAL A CA 1
ATOM 746 C C . VAL A 1 103 ? -11.802 10.180 10.310 1.00 97.75 103 VAL A C 1
ATOM 748 O O . VAL A 1 103 ? -11.861 11.240 10.932 1.00 97.75 103 VAL A O 1
ATOM 751 N N . GLY A 1 104 ? -11.047 10.013 9.230 1.00 96.62 104 GLY A N 1
ATOM 752 C CA . GLY A 1 104 ? -10.086 10.989 8.731 1.00 96.62 104 GLY A CA 1
ATOM 753 C C . GLY A 1 104 ? -8.725 10.919 9.420 1.00 96.62 104 GLY A C 1
ATOM 754 O O . GLY A 1 104 ? -7.870 11.747 9.123 1.00 96.62 104 GLY A O 1
ATOM 755 N N . GLU A 1 105 ? -8.496 9.963 10.327 1.00 95.94 105 GLU A N 1
ATOM 756 C CA . GLU A 1 105 ? -7.156 9.733 10.854 1.00 95.94 105 GLU A CA 1
ATOM 757 C C . GLU A 1 105 ? -6.194 9.378 9.727 1.00 95.94 105 GLU A C 1
ATOM 759 O O . GLU A 1 105 ? -6.440 8.455 8.951 1.00 95.94 105 GLU A O 1
ATOM 764 N N . VAL A 1 106 ? -5.080 10.100 9.680 1.00 94.62 106 VAL A N 1
ATOM 765 C CA . VAL A 1 106 ? -4.032 9.917 8.686 1.00 94.62 106 VAL A CA 1
ATOM 766 C C . VAL A 1 106 ? -2.934 9.028 9.259 1.00 94.62 106 VAL A C 1
ATOM 768 O O . VAL A 1 106 ? -2.459 9.239 10.374 1.00 94.62 106 VAL A O 1
ATOM 771 N N . SER A 1 107 ? -2.503 8.054 8.466 1.00 93.50 107 SER A N 1
ATOM 772 C CA . SER A 1 107 ? -1.353 7.204 8.735 1.00 93.50 107 SER A CA 1
ATOM 773 C C . SER A 1 107 ? -0.366 7.306 7.577 1.00 93.50 107 SER A C 1
ATOM 775 O O . SER A 1 107 ? -0.711 7.073 6.414 1.00 93.50 107 SER A O 1
ATOM 777 N N . HIS A 1 108 ? 0.874 7.660 7.904 1.00 91.31 108 HIS A N 1
ATOM 778 C CA . HIS A 1 108 ? 1.989 7.602 6.968 1.00 91.31 108 HIS A CA 1
ATOM 779 C C . HIS A 1 108 ? 2.598 6.205 6.990 1.00 91.31 108 HIS A C 1
ATOM 781 O O . HIS A 1 108 ? 2.720 5.570 8.043 1.00 91.31 108 HIS A O 1
ATOM 787 N N . PHE A 1 109 ? 3.023 5.725 5.828 1.00 87.00 109 PHE A N 1
ATOM 788 C CA . PHE A 1 109 ? 3.729 4.463 5.727 1.00 87.00 109 PHE A CA 1
ATOM 789 C C . PHE A 1 109 ? 4.941 4.583 4.819 1.00 87.00 109 PHE A C 1
ATOM 791 O O . PHE A 1 109 ? 4.906 5.252 3.798 1.00 87.00 109 PHE A O 1
ATOM 798 N N . GLY A 1 110 ? 5.993 3.861 5.192 1.00 84.75 110 GLY A N 1
ATOM 799 C CA . GLY A 1 110 ? 7.059 3.449 4.293 1.00 84.75 110 GLY A CA 1
ATOM 800 C C . GLY A 1 110 ? 7.071 1.927 4.207 1.00 84.75 110 GLY A C 1
ATOM 801 O O . GLY A 1 110 ? 6.774 1.246 5.198 1.00 84.75 110 GLY A O 1
ATOM 802 N N . MET A 1 111 ? 7.396 1.373 3.048 1.00 80.25 111 MET A N 1
ATOM 803 C CA . MET A 1 111 ? 7.589 -0.064 2.861 1.00 80.25 111 MET A CA 1
ATOM 804 C C . MET A 1 111 ? 8.791 -0.345 1.965 1.00 80.25 111 MET A C 1
ATOM 806 O O . MET A 1 111 ? 9.038 0.383 1.009 1.00 80.25 111 MET A O 1
ATOM 810 N N . ALA A 1 112 ? 9.509 -1.428 2.260 1.00 74.00 112 ALA A N 1
ATOM 811 C CA . ALA A 1 112 ? 10.439 -2.040 1.318 1.00 74.00 112 ALA A CA 1
ATOM 812 C C . ALA A 1 112 ? 9.590 -2.816 0.303 1.00 74.00 112 ALA A C 1
ATOM 814 O O . ALA A 1 112 ? 9.049 -3.877 0.628 1.00 74.00 112 ALA A O 1
ATOM 815 N N . ALA A 1 113 ? 9.358 -2.206 -0.856 1.00 60.50 113 ALA A N 1
ATOM 816 C CA . ALA A 1 113 ? 8.309 -2.623 -1.778 1.00 60.50 113 ALA A CA 1
ATOM 817 C C . ALA A 1 113 ? 8.834 -3.337 -3.010 1.00 60.50 113 ALA A C 1
ATOM 819 O O . ALA A 1 113 ? 8.226 -4.320 -3.433 1.00 60.50 113 ALA A O 1
ATOM 820 N N . LEU A 1 114 ? 9.906 -2.822 -3.609 1.00 63.09 114 LEU A N 1
ATOM 821 C CA . LEU A 1 114 ? 10.254 -3.217 -4.967 1.00 63.09 114 LEU A CA 1
ATOM 822 C C . LEU A 1 114 ? 11.512 -4.081 -4.963 1.00 63.09 114 LEU A C 1
ATOM 824 O O . LEU A 1 114 ? 12.436 -3.819 -4.179 1.00 63.09 114 LEU A O 1
ATOM 828 N N . PRO A 1 115 ? 11.549 -5.115 -5.819 1.00 65.38 115 PRO A N 1
ATOM 829 C CA . PRO A 1 115 ? 12.795 -5.771 -6.175 1.00 65.38 115 PRO A CA 1
ATOM 830 C C . PRO A 1 115 ? 13.816 -4.727 -6.623 1.00 65.38 115 PRO A C 1
ATOM 832 O O . PRO A 1 115 ? 13.461 -3.749 -7.272 1.00 65.38 115 PRO A O 1
ATOM 835 N N . THR A 1 116 ? 15.091 -4.955 -6.325 1.00 64.81 116 THR A N 1
ATOM 836 C CA . THR A 1 116 ? 16.201 -4.173 -6.893 1.00 64.81 116 THR A CA 1
ATOM 837 C C . THR A 1 116 ? 16.517 -4.620 -8.318 1.00 64.81 116 THR A C 1
ATOM 839 O O . THR A 1 116 ? 17.674 -4.647 -8.711 1.00 64.81 116 THR A O 1
ATOM 842 N N . GLU A 1 117 ? 15.521 -5.104 -9.049 1.00 71.81 117 GLU A N 1
ATOM 843 C CA . GLU A 1 117 ? 15.666 -5.557 -10.424 1.00 71.81 117 GLU A CA 1
ATOM 844 C C . GLU A 1 117 ? 14.873 -4.598 -11.302 1.00 71.81 117 GLU A C 1
ATOM 846 O O . GLU A 1 117 ? 13.775 -4.173 -10.932 1.00 71.81 117 GLU A O 1
ATOM 851 N N . GLU A 1 118 ? 15.440 -4.256 -12.455 1.00 81.75 118 GLU A N 1
ATOM 852 C CA . GLU A 1 118 ? 14.759 -3.443 -13.456 1.00 81.75 118 GLU A CA 1
ATOM 853 C C . GLU A 1 118 ? 13.429 -4.096 -13.858 1.00 81.75 118 GLU A C 1
ATOM 855 O O . GLU A 1 118 ? 13.355 -5.303 -14.115 1.00 81.75 118 GLU A O 1
ATOM 860 N N . GLY A 1 119 ? 12.365 -3.297 -13.921 1.00 85.56 119 GLY A N 1
ATOM 861 C CA . GLY A 1 119 ? 11.059 -3.790 -14.331 1.00 85.56 119 GLY A CA 1
ATOM 862 C C . GLY A 1 119 ? 9.887 -2.937 -13.872 1.00 85.56 119 GLY A C 1
ATOM 863 O O . GLY A 1 119 ? 10.029 -1.920 -13.194 1.00 85.56 119 GLY A O 1
ATOM 864 N N . GLU A 1 120 ? 8.692 -3.379 -14.255 1.00 89.75 120 GLU A N 1
ATOM 865 C CA . GLU A 1 120 ? 7.434 -2.773 -13.828 1.00 89.75 120 GLU A CA 1
ATOM 866 C C . GLU A 1 120 ? 6.776 -3.632 -12.751 1.00 89.75 120 GLU A C 1
ATOM 868 O O . GLU A 1 120 ? 6.659 -4.841 -12.920 1.00 89.75 120 GLU A O 1
ATOM 873 N N . PHE A 1 121 ? 6.287 -3.018 -11.678 1.00 90.31 121 PHE A N 1
ATOM 874 C CA . PHE A 1 121 ? 5.609 -3.704 -10.579 1.00 90.31 121 PHE A CA 1
ATOM 875 C C . PHE A 1 121 ? 4.318 -2.982 -10.209 1.00 90.31 121 PHE A C 1
ATOM 877 O O . PHE A 1 121 ? 4.220 -1.760 -10.287 1.00 90.31 121 PHE A O 1
ATOM 884 N N . GLY A 1 122 ? 3.311 -3.735 -9.783 1.00 93.44 122 GLY A N 1
ATOM 885 C CA . GLY A 1 122 ? 2.096 -3.177 -9.206 1.00 93.44 122 GLY A CA 1
ATOM 886 C C . GLY A 1 122 ? 2.221 -3.035 -7.693 1.00 93.44 122 GLY A C 1
ATOM 887 O O . GLY A 1 122 ? 2.787 -3.894 -7.017 1.00 93.44 122 GLY A O 1
ATOM 888 N N . LEU A 1 123 ? 1.647 -1.972 -7.147 1.00 94.44 123 LEU A N 1
ATOM 889 C CA . LEU A 1 123 ? 1.520 -1.726 -5.715 1.00 94.44 123 LEU A CA 1
ATOM 890 C C . LEU A 1 123 ? 0.077 -1.370 -5.419 1.00 94.44 123 LEU A C 1
ATOM 892 O O . LEU A 1 123 ? -0.470 -0.508 -6.096 1.00 94.44 123 LEU A O 1
ATOM 896 N N . CYS A 1 124 ? -0.534 -1.974 -4.405 1.00 96.62 124 CYS A N 1
ATOM 897 C CA . CYS A 1 124 ? -1.876 -1.583 -3.978 1.00 96.62 124 CYS A CA 1
ATOM 898 C C . CYS A 1 124 ? -1.982 -1.499 -2.465 1.00 96.62 124 CYS A C 1
ATOM 900 O O . CYS A 1 124 ? -1.558 -2.412 -1.754 1.00 96.62 124 CYS A O 1
ATOM 902 N N . VAL A 1 125 ? -2.634 -0.446 -1.981 1.00 97.12 125 VAL A N 1
ATOM 903 C CA . VAL A 1 125 ? -3.160 -0.408 -0.617 1.00 97.12 125 VAL A CA 1
ATOM 904 C C . VAL A 1 125 ? -4.441 -1.235 -0.574 1.00 97.12 125 VAL A C 1
ATOM 906 O O . VAL A 1 125 ? -5.316 -1.097 -1.433 1.00 97.12 125 VAL A O 1
ATOM 909 N N . LEU A 1 126 ? -4.526 -2.107 0.426 1.00 97.56 126 LEU A N 1
ATOM 910 C CA . LEU A 1 126 ? -5.642 -3.006 0.665 1.00 97.56 126 LEU A CA 1
ATOM 911 C C . LEU A 1 126 ? -6.406 -2.607 1.931 1.00 97.56 126 LEU A C 1
ATOM 913 O O . LEU A 1 126 ? -5.791 -2.321 2.965 1.00 97.56 126 LEU A O 1
ATOM 917 N N . ALA A 1 127 ? -7.733 -2.680 1.863 1.00 97.06 127 ALA A N 1
ATOM 918 C CA . ALA A 1 127 ? -8.673 -2.497 2.970 1.00 97.06 127 ALA A CA 1
ATOM 919 C C . ALA A 1 127 ? -9.549 -3.746 3.162 1.00 97.06 127 ALA A C 1
ATOM 921 O O . ALA A 1 127 ? -9.554 -4.631 2.309 1.00 97.06 127 ALA A O 1
ATOM 922 N N . GLY A 1 128 ? -10.270 -3.821 4.286 1.00 93.75 128 GLY A N 1
ATOM 923 C CA . GLY A 1 128 ? -11.300 -4.833 4.551 1.00 93.75 128 GLY A CA 1
ATOM 924 C C . GLY A 1 128 ? -10.904 -6.254 4.135 1.00 93.75 128 GLY A C 1
ATOM 925 O O . GLY A 1 128 ? -9.874 -6.777 4.564 1.00 93.75 128 GLY A O 1
ATOM 926 N N . ASP A 1 129 ? -11.698 -6.847 3.247 1.00 93.62 129 ASP A N 1
ATOM 927 C CA . ASP A 1 129 ? -11.513 -8.193 2.692 1.00 93.62 129 ASP A CA 1
ATOM 928 C C . ASP A 1 129 ? -10.455 -8.247 1.566 1.00 93.62 129 ASP A C 1
ATOM 930 O O . ASP A 1 129 ? -10.619 -8.934 0.561 1.00 93.62 129 ASP A O 1
ATOM 934 N N . ASN A 1 130 ? -9.342 -7.529 1.744 1.00 95.12 130 ASN A N 1
ATOM 935 C CA . ASN A 1 130 ? -8.290 -7.301 0.744 1.00 95.12 130 ASN A CA 1
ATOM 936 C C . ASN A 1 130 ? -8.757 -6.534 -0.508 1.00 95.12 130 ASN A C 1
ATOM 938 O O . ASN A 1 130 ? -8.206 -6.713 -1.595 1.00 95.12 130 ASN A O 1
ATOM 942 N N . GLU A 1 131 ? -9.742 -5.654 -0.358 1.00 96.94 131 GLU A N 1
ATOM 943 C CA . GLU A 1 131 ? -10.179 -4.757 -1.423 1.00 96.94 131 GLU A CA 1
ATOM 944 C C . GLU A 1 131 ? -9.075 -3.750 -1.766 1.00 96.94 131 GLU A C 1
ATOM 946 O O . GLU A 1 131 ? -8.480 -3.134 -0.880 1.00 96.94 131 GLU A O 1
ATOM 951 N N . ARG A 1 132 ? -8.806 -3.565 -3.061 1.00 97.44 132 ARG A N 1
ATOM 952 C CA . ARG A 1 132 ? -7.851 -2.571 -3.563 1.00 97.44 132 ARG A CA 1
ATOM 953 C C . ARG A 1 132 ? -8.489 -1.192 -3.526 1.00 97.44 132 ARG A C 1
ATOM 955 O O . ARG A 1 132 ? -9.433 -0.938 -4.265 1.00 97.44 132 ARG A O 1
ATOM 962 N N . VAL A 1 133 ? -7.932 -0.292 -2.725 1.00 96.38 133 VAL A N 1
ATOM 963 C CA . VAL A 1 133 ? -8.460 1.079 -2.583 1.00 96.38 133 VAL A CA 1
ATOM 964 C C . VAL A 1 133 ? -7.638 2.133 -3.326 1.00 96.38 133 VAL A C 1
ATOM 966 O O . VAL A 1 133 ? -8.094 3.251 -3.542 1.00 96.38 133 VAL A O 1
ATOM 969 N N . GLY A 1 134 ? -6.419 1.785 -3.734 1.00 96.56 134 GLY A N 1
ATOM 970 C CA . GLY A 1 134 ? -5.551 2.642 -4.530 1.00 96.56 134 GLY A CA 1
ATOM 971 C C . GLY A 1 134 ? -4.334 1.860 -4.986 1.00 96.56 134 GLY A C 1
ATOM 972 O O . GLY A 1 134 ? -3.638 1.266 -4.158 1.00 96.56 134 GLY A O 1
ATOM 973 N N . CYS A 1 135 ? -4.103 1.843 -6.296 1.00 97.00 135 CYS A N 1
ATOM 974 C CA . CYS A 1 135 ? -3.015 1.106 -6.917 1.00 97.00 135 CYS A CA 1
ATOM 975 C C . CYS A 1 135 ? -2.106 2.034 -7.713 1.00 97.00 135 CYS A C 1
ATOM 977 O O . CYS A 1 135 ? -2.531 3.079 -8.203 1.00 97.00 135 CYS A O 1
ATOM 979 N N . TYR A 1 136 ? -0.835 1.664 -7.794 1.00 96.06 136 TYR A N 1
ATOM 980 C CA . TYR A 1 136 ? 0.194 2.392 -8.513 1.00 96.06 136 TYR A CA 1
ATOM 981 C C . TYR A 1 136 ? 1.070 1.397 -9.268 1.00 96.06 136 TYR A C 1
ATOM 983 O O . TYR A 1 136 ? 1.358 0.303 -8.784 1.00 96.06 136 TYR A O 1
ATOM 991 N N . ARG A 1 137 ? 1.504 1.796 -10.457 1.00 94.00 137 ARG A N 1
ATOM 992 C CA . ARG A 1 137 ? 2.559 1.139 -11.216 1.00 94.00 137 ARG A CA 1
ATOM 993 C C . ARG A 1 137 ? 3.884 1.770 -10.828 1.00 94.00 137 ARG A C 1
ATOM 995 O O . ARG A 1 137 ? 4.054 2.973 -11.008 1.00 94.00 137 ARG A O 1
ATOM 1002 N N . ALA A 1 138 ? 4.795 0.961 -10.317 1.00 90.12 138 ALA A N 1
ATOM 1003 C CA . ALA A 1 138 ? 6.186 1.315 -10.128 1.00 90.12 138 ALA A CA 1
ATOM 1004 C C . ALA A 1 138 ? 6.990 0.893 -11.354 1.00 90.12 138 ALA A C 1
ATOM 1006 O O . ALA A 1 138 ? 6.883 -0.253 -11.785 1.00 90.12 138 ALA A O 1
ATOM 1007 N N . VAL A 1 139 ? 7.781 1.806 -11.903 1.00 89.81 139 VAL A N 1
ATOM 1008 C CA . VAL A 1 139 ? 8.764 1.514 -12.951 1.00 89.81 139 VAL A CA 1
ATOM 1009 C C . VAL A 1 139 ? 10.141 1.703 -12.337 1.00 89.81 139 VAL A C 1
ATOM 1011 O O . VAL A 1 139 ? 10.478 2.826 -11.971 1.00 89.81 139 VAL A O 1
ATOM 1014 N N . VAL A 1 140 ? 10.887 0.608 -12.203 1.00 84.62 140 VAL A N 1
ATOM 1015 C CA . VAL A 1 140 ? 12.250 0.563 -11.664 1.00 84.62 140 VAL A CA 1
ATOM 1016 C C . VAL A 1 140 ? 13.215 0.528 -12.840 1.00 84.62 140 VAL A C 1
ATOM 1018 O O . VAL A 1 140 ? 13.172 -0.412 -13.633 1.00 84.62 140 VAL A O 1
ATOM 1021 N N . THR A 1 141 ? 14.078 1.533 -12.957 1.00 84.12 141 THR A N 1
ATOM 1022 C CA . THR A 1 141 ? 15.112 1.613 -14.001 1.00 84.12 141 THR A CA 1
ATOM 1023 C C . THR A 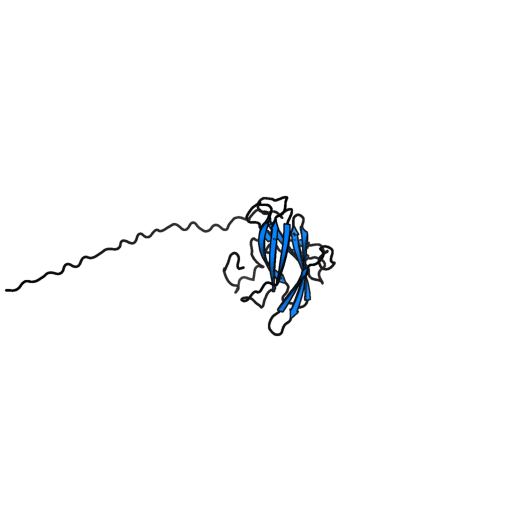1 141 ? 16.497 1.552 -13.365 1.00 84.12 141 THR A C 1
ATOM 1025 O O . THR A 1 141 ? 16.747 2.221 -12.362 1.00 84.12 141 THR A O 1
ATOM 1028 N N . GLU A 1 142 ? 17.410 0.761 -13.929 1.00 78.75 142 GLU A N 1
ATOM 1029 C CA . GLU A 1 142 ? 18.813 0.758 -13.502 1.00 78.75 142 GLU A CA 1
ATOM 1030 C C . GLU A 1 142 ? 19.519 2.034 -14.000 1.00 78.75 142 GLU A C 1
ATOM 1032 O O . GLU A 1 142 ? 19.587 2.300 -15.201 1.00 78.75 142 GLU A O 1
ATOM 1037 N N . GLY A 1 143 ? 20.033 2.846 -13.075 1.00 68.69 143 GLY A N 1
ATOM 1038 C CA . GLY A 1 143 ? 20.886 4.001 -13.362 1.00 68.69 143 GLY A CA 1
ATOM 1039 C C . GLY A 1 143 ? 22.372 3.700 -13.130 1.00 68.69 143 GLY A C 1
ATOM 1040 O O . GLY A 1 143 ? 22.742 2.651 -12.611 1.00 68.69 143 GLY A O 1
ATOM 1041 N N . GLU A 1 144 ? 23.258 4.652 -13.453 1.00 60.12 144 GLU A N 1
ATOM 1042 C CA . GLU A 1 144 ? 24.723 4.457 -13.363 1.00 60.12 144 GLU A CA 1
ATOM 1043 C C . GLU A 1 144 ? 25.242 4.144 -11.942 1.00 60.12 144 GLU A C 1
ATOM 1045 O O . GLU A 1 144 ? 26.346 3.621 -11.787 1.00 60.12 144 GLU A O 1
ATOM 1050 N N . SER A 1 145 ? 24.486 4.484 -10.892 1.00 58.19 145 SER A N 1
ATOM 1051 C CA . SER A 1 145 ? 24.884 4.240 -9.492 1.00 58.19 145 SER A CA 1
ATOM 1052 C C . SER A 1 145 ? 23.728 3.967 -8.522 1.00 58.19 145 SER A C 1
ATOM 1054 O O . SER A 1 145 ? 23.969 3.699 -7.344 1.00 58.19 145 SER A O 1
ATOM 1056 N N . THR A 1 146 ? 22.485 4.034 -8.999 1.00 67.94 146 THR A N 1
ATOM 1057 C CA . THR A 1 146 ? 21.255 3.888 -8.210 1.00 67.94 146 THR A CA 1
ATOM 1058 C C . THR A 1 146 ? 20.140 3.353 -9.099 1.00 67.94 146 THR A C 1
ATOM 1060 O O . THR A 1 146 ? 20.178 3.560 -10.309 1.00 67.94 146 THR A O 1
ATOM 1063 N N . TYR A 1 147 ? 19.123 2.732 -8.507 1.00 68.81 147 TYR A N 1
ATOM 1064 C CA . TYR A 1 147 ? 17.853 2.509 -9.195 1.00 68.81 147 TYR A CA 1
ATOM 1065 C C . TYR A 1 147 ? 17.015 3.791 -9.142 1.00 68.81 147 TYR A C 1
ATOM 1067 O O . TYR A 1 147 ? 16.993 4.476 -8.118 1.00 68.81 147 TYR A O 1
ATOM 1075 N N . GLU A 1 148 ? 16.369 4.138 -10.252 1.00 72.00 148 GLU A N 1
ATOM 1076 C CA . GLU A 1 148 ? 15.370 5.203 -10.313 1.00 72.00 148 GLU A CA 1
ATOM 1077 C C . GLU A 1 148 ? 13.977 4.582 -10.354 1.00 72.00 148 GLU A C 1
ATOM 1079 O O . GLU A 1 148 ? 13.693 3.739 -11.206 1.00 72.00 148 GLU A O 1
ATOM 1084 N N . ASP A 1 149 ? 13.102 5.029 -9.455 1.00 78.81 149 ASP A N 1
ATOM 1085 C CA . ASP A 1 149 ? 11.715 4.583 -9.406 1.00 78.81 149 ASP A CA 1
ATOM 1086 C C . ASP A 1 149 ? 10.772 5.727 -9.764 1.00 78.81 149 ASP A C 1
ATOM 1088 O O . ASP A 1 149 ? 10.899 6.845 -9.257 1.00 78.81 149 ASP A O 1
ATOM 1092 N N . VAL A 1 150 ? 9.757 5.431 -10.573 1.00 84.44 150 VAL A N 1
ATOM 1093 C CA . VAL A 1 150 ? 8.632 6.343 -10.814 1.00 84.44 150 VAL A CA 1
ATOM 1094 C C . VAL A 1 150 ? 7.326 5.624 -10.511 1.00 84.44 150 VAL A C 1
ATOM 1096 O O . VAL A 1 150 ? 7.123 4.489 -10.941 1.00 84.44 150 VAL A O 1
ATOM 1099 N N . LEU A 1 151 ? 6.432 6.288 -9.772 1.00 88.44 151 LEU A N 1
ATOM 1100 C CA . LEU A 1 151 ? 5.097 5.774 -9.470 1.00 88.44 151 LEU A CA 1
ATOM 1101 C C . LEU A 1 151 ? 4.029 6.489 -10.299 1.00 88.44 151 LEU A C 1
ATOM 1103 O O . LEU A 1 151 ? 3.918 7.714 -10.269 1.00 88.44 151 LEU A O 1
ATOM 1107 N N . TYR A 1 152 ? 3.186 5.707 -10.967 1.00 92.75 152 TYR A N 1
ATOM 1108 C CA . TYR A 1 152 ? 2.025 6.186 -11.712 1.00 92.75 152 TYR A CA 1
ATOM 1109 C C . TYR A 1 152 ? 0.743 5.615 -11.107 1.00 92.75 152 TYR A C 1
ATOM 1111 O O . TYR A 1 152 ? 0.693 4.405 -10.890 1.00 92.75 152 TYR A O 1
ATOM 1119 N N . PRO A 1 153 ? -0.306 6.420 -10.855 1.00 94.94 153 PRO A N 1
ATOM 1120 C CA . PRO A 1 153 ? -1.602 5.889 -10.448 1.00 94.94 153 PRO A CA 1
ATOM 1121 C C . PRO A 1 153 ? -2.109 4.839 -11.441 1.00 94.94 153 PRO A C 1
ATOM 1123 O O . PRO A 1 153 ? -1.996 5.013 -12.655 1.00 94.94 153 PRO A O 1
ATOM 1126 N N . LEU A 1 154 ? -2.673 3.759 -10.913 1.00 95.69 154 LEU A N 1
ATOM 1127 C CA . LEU A 1 154 ? -3.131 2.602 -11.668 1.00 95.69 154 LEU A CA 1
ATOM 1128 C C . LEU A 1 154 ? -4.586 2.278 -11.289 1.00 95.69 154 LEU A C 1
ATOM 1130 O O . LEU A 1 154 ? -4.896 2.234 -10.093 1.00 95.69 154 LEU A O 1
ATOM 1134 N N . PRO A 1 155 ? -5.481 2.035 -12.263 1.00 97.06 155 PRO A N 1
ATOM 1135 C CA . PRO A 1 155 ? -6.801 1.476 -11.988 1.00 97.06 155 PRO A CA 1
ATOM 1136 C C . PRO A 1 155 ? -6.702 0.146 -11.228 1.00 97.06 155 PRO A C 1
ATOM 1138 O O . PRO A 1 155 ? -5.751 -0.616 -11.403 1.00 97.06 155 PRO A O 1
ATOM 1141 N N . THR A 1 156 ? -7.676 -0.141 -10.366 1.00 96.50 156 THR A N 1
ATOM 1142 C CA . THR A 1 156 ? -7.673 -1.354 -9.528 1.00 96.50 156 THR A CA 1
ATOM 1143 C C . THR A 1 156 ? -8.008 -2.632 -10.302 1.00 96.50 156 THR A C 1
ATOM 1145 O O . THR A 1 156 ? -7.761 -3.721 -9.786 1.00 96.50 156 THR A O 1
ATOM 1148 N N . ASP A 1 157 ? -8.529 -2.490 -11.522 1.00 97.00 157 ASP A N 1
ATOM 1149 C CA . ASP A 1 157 ? -8.826 -3.532 -12.508 1.00 97.00 157 ASP A CA 1
ATOM 1150 C C . ASP A 1 157 ? -7.735 -3.666 -13.592 1.00 97.00 157 ASP A C 1
ATOM 1152 O O . ASP A 1 157 ? -7.908 -4.400 -14.566 1.00 97.00 157 ASP A O 1
ATOM 1156 N N . ASP A 1 158 ? -6.597 -2.971 -13.454 1.00 98.00 158 ASP A N 1
ATOM 1157 C CA . ASP A 1 158 ? -5.472 -3.141 -14.377 1.00 98.00 158 ASP A CA 1
ATOM 1158 C C . ASP A 1 158 ? -4.896 -4.569 -14.252 1.00 98.00 158 ASP A C 1
ATOM 1160 O O . ASP A 1 158 ? -4.635 -5.016 -13.130 1.00 98.00 158 ASP A O 1
ATOM 1164 N N . PRO A 1 159 ? -4.627 -5.284 -15.365 1.00 97.06 159 PRO A N 1
ATOM 1165 C CA . PRO A 1 159 ? -4.134 -6.666 -15.336 1.00 97.06 159 PRO A CA 1
ATOM 1166 C C . PRO A 1 159 ? -2.855 -6.895 -14.519 1.00 97.06 159 PRO A C 1
ATOM 1168 O O . PRO A 1 159 ? -2.573 -8.023 -14.112 1.00 97.06 159 PRO A O 1
ATOM 1171 N N . LEU A 1 160 ? -2.050 -5.853 -14.289 1.00 95.56 160 LEU A N 1
ATOM 1172 C CA . LEU A 1 160 ? -0.873 -5.933 -13.430 1.00 95.56 160 LEU A CA 1
ATOM 1173 C C . LEU A 1 160 ? -1.254 -6.224 -11.971 1.00 95.56 160 LEU A C 1
ATOM 1175 O O . LEU A 1 160 ? -0.533 -6.959 -11.296 1.00 95.56 160 LEU A O 1
ATOM 1179 N N . VAL A 1 161 ? -2.376 -5.675 -11.499 1.00 96.94 161 VAL A N 1
ATOM 1180 C CA . VAL A 1 161 ? -2.823 -5.744 -10.099 1.00 96.94 161 VAL A CA 1
ATOM 1181 C C . VAL A 1 161 ? -4.122 -6.523 -9.898 1.00 96.94 161 VAL A C 1
ATOM 1183 O O . VAL A 1 161 ? -4.384 -6.944 -8.771 1.00 96.94 161 VAL A O 1
ATOM 1186 N N . ASP A 1 162 ? -4.904 -6.761 -10.951 1.00 97.56 162 ASP A N 1
ATOM 1187 C CA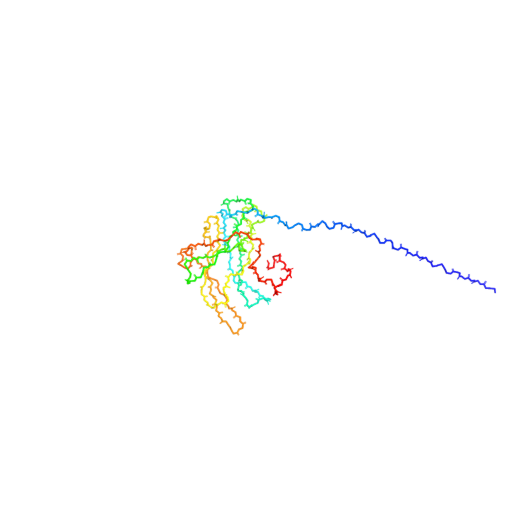 . ASP A 1 162 ? -6.127 -7.571 -10.931 1.00 97.56 162 ASP A CA 1
ATOM 1188 C C . ASP A 1 162 ? -5.806 -9.076 -10.893 1.00 97.56 162 ASP A C 1
ATOM 1190 O O . ASP A 1 162 ? -5.980 -9.830 -11.849 1.00 97.56 162 ASP A O 1
ATOM 1194 N N . LYS A 1 163 ? -5.221 -9.499 -9.772 1.00 95.50 163 LYS A N 1
ATOM 1195 C CA . LYS A 1 163 ? -4.761 -10.867 -9.495 1.00 95.50 163 LYS A CA 1
ATOM 1196 C C . LYS A 1 163 ? -5.096 -11.233 -8.056 1.00 95.50 163 LYS A C 1
ATOM 1198 O O . LYS A 1 163 ? -5.201 -10.345 -7.219 1.00 95.50 163 LYS A O 1
ATOM 1203 N N . ASP A 1 164 ? -5.198 -12.506 -7.698 1.00 97.31 164 ASP A N 1
ATOM 1204 C CA . ASP A 1 164 ? -5.371 -12.863 -6.281 1.00 97.31 164 ASP A CA 1
ATOM 1205 C C . ASP A 1 164 ? -4.180 -12.387 -5.433 1.00 97.31 164 ASP A C 1
ATOM 1207 O O . ASP A 1 164 ? -3.058 -12.274 -5.930 1.00 97.31 164 ASP A O 1
ATOM 1211 N N . VAL A 1 165 ? -4.403 -12.112 -4.144 1.00 96.31 165 VAL A N 1
ATOM 1212 C CA . VAL A 1 165 ? -3.340 -11.696 -3.218 1.00 96.31 165 VAL A CA 1
ATOM 1213 C C . VAL A 1 165 ? -3.116 -12.730 -2.122 1.00 96.31 165 VAL A C 1
ATOM 1215 O O . VAL A 1 165 ? -4.019 -13.090 -1.366 1.00 96.31 165 VAL A O 1
ATOM 1218 N N . VAL A 1 166 ? -1.872 -13.185 -1.997 1.00 95.94 166 VAL A N 1
ATOM 1219 C CA . VAL A 1 166 ? -1.436 -14.062 -0.912 1.00 95.94 166 VAL A CA 1
ATOM 1220 C C . VAL A 1 166 ? -1.004 -13.203 0.272 1.00 95.94 166 VAL A C 1
ATOM 1222 O O . VAL A 1 166 ? -0.137 -12.334 0.156 1.00 95.94 166 VAL A O 1
ATOM 1225 N N . THR A 1 167 ? -1.593 -13.450 1.442 1.00 92.19 167 THR A N 1
ATOM 1226 C CA . THR A 1 167 ? -1.308 -12.687 2.665 1.00 92.19 167 THR A CA 1
ATOM 1227 C C . THR A 1 167 ? -0.620 -13.556 3.714 1.00 92.19 167 THR A C 1
ATOM 1229 O O . THR A 1 167 ? -0.874 -14.756 3.807 1.00 92.19 167 THR A O 1
ATOM 1232 N N . SER A 1 168 ? 0.248 -12.957 4.535 1.00 89.69 168 SER A N 1
ATOM 1233 C CA . SER A 1 168 ? 0.790 -13.623 5.730 1.00 89.69 168 SER A CA 1
ATOM 1234 C C . SER A 1 168 ? 0.352 -12.927 7.028 1.00 89.69 168 SER A C 1
ATOM 1236 O O . SER A 1 168 ? -0.084 -11.768 6.989 1.00 89.69 168 SER A O 1
ATOM 1238 N N . PRO A 1 169 ? 0.383 -13.618 8.187 1.00 90.25 169 PRO A N 1
ATOM 1239 C CA . PRO A 1 169 ? -0.035 -13.038 9.463 1.00 90.25 169 PRO A CA 1
ATOM 1240 C C . PRO A 1 169 ? 0.789 -11.807 9.844 1.00 90.25 169 PRO A C 1
ATOM 1242 O O . PRO A 1 169 ? 1.988 -11.766 9.580 1.00 90.25 169 PRO A O 1
ATOM 1245 N N . TYR A 1 170 ? 0.162 -10.828 10.502 1.00 88.75 170 TYR A N 1
ATOM 1246 C CA . TYR A 1 170 ? 0.853 -9.636 11.000 1.00 88.75 170 TYR A CA 1
ATOM 1247 C C . TYR A 1 170 ? 1.990 -10.001 11.948 1.00 88.75 170 TYR A C 1
ATOM 1249 O O . TYR A 1 170 ? 1.813 -10.779 12.884 1.00 88.75 170 TYR A O 1
ATOM 1257 N N . THR A 1 171 ? 3.156 -9.413 11.701 1.00 85.12 171 THR A N 1
ATOM 1258 C CA . THR A 1 171 ? 4.381 -9.723 12.444 1.00 85.12 171 THR A CA 1
ATOM 1259 C C . THR A 1 171 ? 4.776 -8.624 13.426 1.00 85.12 171 THR A C 1
ATOM 1261 O O . THR A 1 171 ? 5.656 -8.844 14.252 1.00 85.12 171 THR A O 1
ATOM 1264 N N . GLY A 1 172 ? 4.198 -7.421 13.314 1.00 83.69 172 GLY A N 1
ATOM 1265 C CA . GLY A 1 172 ? 4.690 -6.222 14.005 1.00 83.69 172 GLY A CA 1
ATOM 1266 C C . GLY A 1 172 ? 6.062 -5.731 13.527 1.00 83.69 172 GLY A C 1
ATOM 1267 O O . GLY A 1 172 ? 6.554 -4.716 14.019 1.00 83.69 172 GLY A O 1
ATOM 1268 N N . ALA A 1 173 ? 6.693 -6.432 12.579 1.00 78.94 173 ALA A N 1
ATOM 1269 C CA . ALA A 1 173 ? 7.974 -6.040 12.014 1.00 78.94 173 ALA A CA 1
ATOM 1270 C C . ALA A 1 173 ? 7.790 -4.924 10.978 1.00 78.94 173 ALA A C 1
ATOM 1272 O O . ALA A 1 173 ? 6.756 -4.822 10.323 1.00 78.94 173 ALA A O 1
ATOM 1273 N N . ARG A 1 174 ? 8.827 -4.099 10.818 1.00 69.00 174 ARG A N 1
ATOM 1274 C CA . ARG A 1 174 ? 8.847 -2.962 9.878 1.00 69.00 174 ARG A CA 1
ATOM 1275 C C . ARG A 1 174 ? 9.357 -3.333 8.483 1.00 69.00 174 ARG A C 1
ATOM 1277 O O . ARG A 1 174 ? 9.277 -2.521 7.572 1.00 69.00 174 ARG A O 1
ATOM 1284 N N . GLY A 1 175 ? 9.873 -4.547 8.329 1.00 71.75 175 GLY A N 1
ATOM 1285 C CA . GLY A 1 175 ? 10.432 -5.078 7.094 1.00 71.75 175 GLY A CA 1
ATOM 1286 C C . GLY A 1 175 ? 10.666 -6.586 7.207 1.00 71.75 175 GLY A C 1
ATOM 1287 O O . GLY A 1 175 ? 10.363 -7.174 8.257 1.00 71.75 175 GLY A O 1
ATOM 1288 N N . PRO A 1 176 ? 11.190 -7.222 6.148 1.00 70.56 176 PRO A N 1
ATOM 1289 C CA . PRO A 1 176 ? 11.515 -8.641 6.168 1.00 70.56 176 PRO A CA 1
ATOM 1290 C C . PRO A 1 176 ? 12.562 -8.950 7.245 1.00 70.56 176 PRO A C 1
ATOM 1292 O O . PRO A 1 176 ? 13.414 -8.122 7.575 1.00 70.56 176 PRO A O 1
ATOM 1295 N N . ALA A 1 177 ? 12.509 -10.163 7.798 1.00 64.50 177 ALA A N 1
ATOM 1296 C CA . ALA A 1 177 ? 13.540 -10.639 8.709 1.00 64.50 177 ALA A CA 1
ATOM 1297 C C . ALA A 1 177 ? 14.846 -10.827 7.924 1.00 64.50 177 ALA A C 1
ATOM 1299 O O . ALA A 1 177 ? 15.047 -11.852 7.277 1.00 64.50 177 ALA A O 1
ATOM 1300 N N . LEU A 1 178 ? 15.732 -9.832 7.965 1.00 61.84 178 LEU A N 1
ATOM 1301 C CA . LEU A 1 178 ? 17.094 -9.994 7.470 1.00 61.84 178 LEU A CA 1
ATOM 1302 C C . LEU A 1 178 ? 17.773 -11.051 8.346 1.00 61.84 178 LEU A C 1
ATOM 1304 O O . LEU A 1 178 ? 17.754 -10.944 9.575 1.00 61.84 178 LEU A O 1
ATOM 1308 N N . GLY A 1 179 ? 18.304 -12.103 7.718 1.00 48.00 179 GLY A N 1
ATOM 1309 C CA . GLY A 1 179 ? 18.955 -13.215 8.408 1.00 48.00 179 GLY A CA 1
ATOM 1310 C C . GLY A 1 179 ? 19.910 -12.721 9.499 1.00 48.00 179 GLY A C 1
ATOM 1311 O O . GLY A 1 179 ? 20.654 -11.760 9.311 1.00 48.00 179 GLY A O 1
ATOM 1312 N N . VAL A 1 180 ? 19.841 -13.358 10.667 1.00 37.84 180 VAL A N 1
ATOM 1313 C CA . VAL A 1 180 ? 20.608 -13.030 11.876 1.00 37.84 180 VAL A CA 1
ATOM 1314 C C . VAL A 1 180 ? 22.102 -12.943 11.529 1.00 37.84 180 VAL A C 1
ATOM 1316 O O . VAL A 1 180 ? 22.741 -13.968 11.307 1.00 37.84 180 VAL A O 1
ATOM 1319 N N . GLY A 1 181 ? 22.658 -11.732 11.425 1.00 35.97 181 GLY A N 1
ATOM 1320 C CA . GLY A 1 181 ? 24.035 -11.578 10.950 1.00 35.97 181 GLY A CA 1
ATOM 1321 C C . GLY A 1 181 ? 24.594 -10.165 10.992 1.00 35.97 181 GLY A C 1
ATOM 1322 O O . GLY A 1 181 ? 25.430 -9.897 11.837 1.00 35.97 181 GLY A O 1
ATOM 1323 N N . ASN A 1 182 ? 24.166 -9.266 10.104 1.00 34.09 182 ASN A N 1
ATOM 1324 C CA . ASN A 1 182 ? 24.724 -7.908 9.985 1.00 34.09 182 ASN A CA 1
ATOM 1325 C C . ASN A 1 182 ? 23.709 -6.951 9.330 1.00 34.09 182 ASN A C 1
ATOM 1327 O O . ASN A 1 182 ? 23.913 -6.478 8.218 1.00 34.09 182 ASN A O 1
ATOM 1331 N N . GLY A 1 183 ? 22.591 -6.693 10.008 1.00 33.25 183 GLY A N 1
ATOM 1332 C CA . GLY A 1 183 ? 21.641 -5.635 9.646 1.00 33.25 183 GLY A CA 1
ATOM 1333 C C . GLY A 1 183 ? 21.464 -4.688 10.838 1.00 33.25 183 GLY A C 1
ATOM 1334 O O . GLY A 1 183 ? 21.537 -5.163 11.978 1.00 33.25 183 GLY A O 1
ATOM 1335 N N . PRO A 1 184 ? 21.279 -3.374 10.634 1.00 32.53 184 PRO A N 1
ATOM 1336 C CA . PRO A 1 184 ? 21.317 -2.402 11.720 1.00 32.53 184 PRO A CA 1
ATOM 1337 C C . PRO A 1 184 ? 20.250 -2.694 12.776 1.00 32.53 184 PRO A C 1
ATOM 1339 O O . PRO A 1 184 ? 19.050 -2.728 12.509 1.00 32.53 184 PRO A O 1
ATOM 1342 N N . ARG A 1 185 ? 20.715 -2.888 14.009 1.00 31.86 185 ARG A N 1
ATOM 1343 C CA . ARG A 1 185 ? 19.907 -2.843 15.229 1.00 31.86 185 ARG A CA 1
ATOM 1344 C C . ARG A 1 185 ? 19.746 -1.382 15.682 1.00 31.86 185 ARG A C 1
ATOM 1346 O O . ARG A 1 185 ? 20.644 -0.577 15.470 1.00 31.86 185 ARG A O 1
ATOM 1353 N N . PRO A 1 186 ? 18.707 -1.103 16.478 1.00 39.53 186 PRO A N 1
ATOM 1354 C CA . PRO A 1 186 ? 17.440 -0.516 16.076 1.00 39.53 186 PRO A CA 1
ATOM 1355 C C . PRO A 1 186 ? 17.501 1.025 16.058 1.00 39.53 186 PRO A C 1
ATOM 1357 O O . PRO A 1 186 ? 17.608 1.653 17.110 1.00 39.53 186 PRO A O 1
ATOM 1360 N N . ALA A 1 187 ? 17.348 1.641 14.889 1.00 27.38 187 ALA A N 1
ATOM 1361 C CA . ALA A 1 187 ? 16.981 3.049 14.784 1.00 27.38 187 ALA A CA 1
ATOM 1362 C C . ALA A 1 187 ? 15.550 3.130 14.233 1.00 27.38 187 ALA A C 1
ATOM 1364 O O . ALA A 1 187 ? 15.287 2.804 13.083 1.00 27.38 187 ALA A O 1
ATOM 1365 N N . CYS A 1 188 ? 14.641 3.509 15.132 1.00 33.22 188 CYS A N 1
ATOM 1366 C CA . CYS A 1 188 ? 13.360 4.158 14.870 1.00 33.22 188 CYS A CA 1
ATOM 1367 C C . CYS A 1 188 ? 12.267 3.375 14.104 1.00 33.22 188 CYS A C 1
ATOM 1369 O O . CYS A 1 188 ? 12.161 3.322 12.885 1.00 33.22 188 CYS A O 1
ATOM 1371 N N . GLY A 1 189 ? 11.282 2.898 14.870 1.00 30.75 189 GLY A N 1
ATOM 1372 C CA . GLY A 1 189 ? 10.231 3.840 15.275 1.00 30.75 189 GLY A CA 1
ATOM 1373 C C . GLY A 1 189 ? 10.031 5.049 14.358 1.00 30.75 189 GLY A C 1
ATOM 1374 O O . GLY A 1 189 ? 10.404 6.117 14.797 1.00 30.75 189 GLY A O 1
ATOM 1375 N N . THR A 1 190 ? 9.528 4.886 13.131 1.00 32.16 190 THR A N 1
ATOM 1376 C CA . THR A 1 190 ? 9.098 5.976 12.226 1.00 32.16 190 THR A CA 1
ATOM 1377 C C . THR A 1 190 ? 10.214 6.951 11.833 1.00 32.16 190 THR A C 1
ATOM 1379 O O . THR A 1 190 ? 10.158 8.119 12.186 1.00 32.16 190 THR A O 1
ATOM 1382 N N . CYS A 1 191 ? 11.236 6.500 11.107 1.00 39.38 191 CYS A N 1
ATOM 1383 C CA . CYS A 1 191 ? 11.957 7.414 10.213 1.00 39.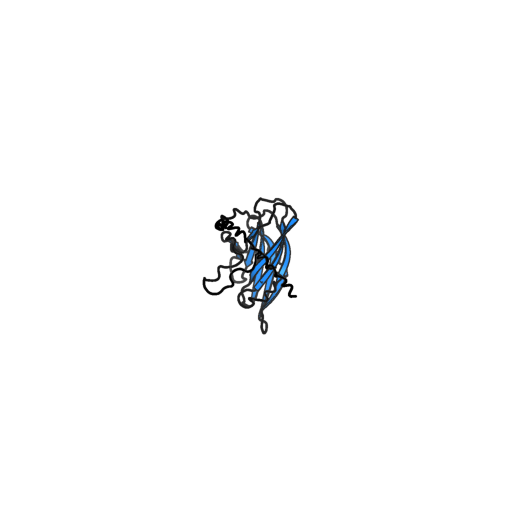38 191 CYS A CA 1
ATOM 1384 C C . CYS A 1 191 ? 11.562 6.986 8.798 1.00 39.38 191 CYS A C 1
ATOM 1386 O O . CYS A 1 191 ? 11.991 5.920 8.364 1.00 39.38 191 CYS A O 1
ATOM 1388 N N . PHE A 1 192 ? 10.643 7.654 8.107 1.00 42.50 192 PHE A N 1
ATOM 1389 C CA . PHE A 1 192 ? 10.346 9.093 8.084 1.00 42.50 192 PHE A CA 1
ATOM 1390 C C . PHE A 1 192 ? 9.166 9.548 8.952 1.00 42.50 192 PHE A C 1
ATOM 1392 O O . PHE A 1 192 ? 8.233 8.738 9.164 1.00 42.50 192 PHE A O 1
#

Secondary structure (DSSP, 8-state):
-----PPPP-----------------PPPPP---EE-S-EEEEEEEE---SS-TTT-EEEEEEEEE-SS--TTEEEEEEEE-TT-SEEEE-GGGEEE-SS--TT-EEEEEEEEE-SSSEEEEEEEEETTTEEEEEEEEEEEE-SSSEEEEEEEE-TT-TTT-SEEEE------SS----TTSS-----TT--

Foldseek 3Di:
DDDDDDDDDDDDDDDDDPPPDPPDPPDDPPPDPAAFQQDKAWPDKWWDDDPDPQPFFTKMKTKMFHAPPFDVQHWKWKWKFDQPDQAIETEQLRIDTFPDRDGGGMDMAMARHDGQDFDKMKMFIAGHPRDGNWMWIWGWDDDPPGIDIDIDTDDCCPPRNVHHYDYDHHDVHNYDPDPPDDDDPDDDDDDD

Radius of gyration: 25.95 Å; chains: 1; bounding box: 71×55×84 Å

Sequence (192 aa):
MATNARRWAATASITGILLAGSAAPARAAGPVNWTMAPCVTVEAMQPGVMLEFNWLYNTVEGTVSQCGPVVEAGGFRVATYSPNEATGYAPGYNVRLFASTAVGEVSHFGMAALPTEEGEFGLCVLAGDNERVGCYRAVVTEGESTYEDVLYPLPTDDPLVDKDVVTSPYTGARGPALGVGNGPRPACGTCF

pLDDT: mean 78.01, std 20.29, range [27.38, 98.0]